Protein AF-A0A564Z0U2-F1 (afdb_monomer_lite)

Secondary structure (DSSP, 8-state):
--SSSTT--HHHHHHHHHHHHHTT-S-EEEESS-TT--TTSPP-HHHHHHHHHH-SSPEEEE--BTTTBSSSHHHHHHHHHTT-SEEE-SHHHHH-GGGGSPPPTTSPPPPHHHHHHHHHHHHHHTT--HHHHHHHHHHHTTT----HHHHHHHH--SHHHHHHHTT--HHHHHHHHHHHHHHHHHH-GGGSS--------------------------TT-EEEES----GGGS-SSS--HHHHHHHHHHHTTPPPPEEEEEEETTTTEEEEEEEETTEEEEESS-BSSHHHHHHHHHHHHHHHTT-SSPPTTSTT-

pLDDT: mean 82.16, std 21.64, range [22.03, 98.75]

InterPro domains:
  IPR013785 Aldolase-type TIM barrel [G3DSA:3.20.20.70] (3-103)
  IPR014720 Double-stranded RNA-binding domain [PF00035] (242-306)
  IPR014720 Double-stranded RNA-binding domain [SM00358] (242-307)
  IPR035587 DUS-like, FMN-binding domain [PF01207] (10-131)
  IPR035587 DUS-like, FMN-binding domain [cd02801] (11-101)
  IPR044463 DUS2, double-stranded RNA binding domain [cd19871] (241-308)
  IPR052582 tRNA-dihydrouridine synthase-like [PTHR45936] (9-307)

Organism: Hymenolepis diminuta (NCBI:txid6216)

Sequence (318 aa):
MRHIFANLTVEETIDLVRLIESTGVAAIAVHGRKREERPQHPNHEDFIRAAAEAVKVPILANGGSKDTIRQHEDIEFFRQSTGAAGVMIGRAAMWNPAIFAPPPPNGPPPSKMTLVHEYLHLAVKYNHHISGVKYCIQRMFVDDTCSNEYVKTLSAESMAEICDIWGLSEETIEKAKLCSSERTDSLNPNKADDDSTSGTKKSHLDGDASTTEENGDADKDSLIILPVAFIRSEWPAVGDTPKQLLFEHCKRKHLPLATFSTTTDKDSRTFYSIVTFDGVRYSHKFPSKSKKFAEQAASLACLTHLKLWPFTETEKKS

Foldseek 3Di:
DPPPQPDDDLVNLLVVLVVVVVVVDQEEEDFQDGPPDDLPDDRNLVSLLSNCVNDDHFYAYESPPPPQQDAQVSQVVSCVSSVGPGYDYDLNCLQPVCRPPDADPPDGRDDLLNVLQVVLLVCLVVLNDLVVNLVSNCSNCVVPCPDPLNVQSVVDPFSLSNCVSSPHDPVSSVSRVVSVVVVVCVLPVPPPPDDDDDDDDDDDDDDDDDDDDDDDDDDLPDEAEDQFFQDPVVADPDDDQLQRLQQVVCVVVVHDRKDKDKDADPSNRWIKMWIAGPSYIYTYPDTHNDPVRNSSRRSVRVCVVVVVPPDDPVPPPD

Radius of gyration: 27.08 Å; chains: 1; bounding box: 73×75×55 Å

Structure (mmCIF, N/CA/C/O backbone):
data_AF-A0A564Z0U2-F1
#
_entry.id   AF-A0A564Z0U2-F1
#
loop_
_atom_site.group_PDB
_atom_site.id
_atom_site.type_symbol
_atom_site.label_atom_id
_atom_site.label_alt_id
_atom_site.label_comp_id
_atom_site.label_asym_id
_atom_site.label_entity_id
_atom_site.label_seq_id
_atom_site.pdbx_PDB_ins_code
_atom_site.Cartn_x
_atom_site.Cartn_y
_atom_site.Cartn_z
_atom_site.occupancy
_atom_site.B_iso_or_equiv
_atom_site.auth_seq_id
_atom_site.auth_comp_id
_atom_site.auth_asym_id
_atom_site.auth_atom_id
_atom_site.pdbx_PDB_model_num
ATOM 1 N N . MET A 1 1 ? -3.546 -20.774 19.678 1.00 42.72 1 MET A N 1
ATOM 2 C CA . MET A 1 1 ? -3.653 -19.339 19.314 1.00 42.72 1 MET A CA 1
ATOM 3 C C . MET A 1 1 ? -4.245 -19.059 17.912 1.00 42.72 1 MET A C 1
ATOM 5 O O . MET A 1 1 ? -4.376 -17.897 17.567 1.00 42.72 1 MET A O 1
ATOM 9 N N . ARG A 1 2 ? -4.623 -20.060 17.083 1.00 38.25 2 ARG A N 1
ATOM 10 C CA . ARG A 1 2 ? -5.198 -19.827 15.729 1.00 38.25 2 ARG A CA 1
ATOM 11 C C . ARG A 1 2 ? -6.735 -19.872 15.638 1.00 38.25 2 ARG A C 1
ATOM 13 O O . ARG A 1 2 ? -7.258 -19.463 14.614 1.00 38.25 2 ARG A O 1
ATOM 20 N N . HIS A 1 3 ? -7.437 -20.315 16.683 1.00 41.09 3 HIS A N 1
ATOM 21 C CA . HIS A 1 3 ? -8.896 -20.515 16.655 1.00 41.09 3 HIS A CA 1
ATOM 22 C C . HIS A 1 3 ? -9.726 -19.388 17.292 1.00 41.09 3 HIS A C 1
ATOM 24 O O . HIS A 1 3 ? -10.942 -19.438 17.204 1.00 41.09 3 HIS A O 1
ATOM 30 N N . ILE A 1 4 ? -9.100 -18.370 17.895 1.00 47.28 4 ILE A N 1
ATOM 31 C CA . ILE A 1 4 ? -9.829 -17.331 18.651 1.00 47.28 4 ILE A CA 1
ATOM 32 C C . ILE A 1 4 ? -10.457 -16.263 17.730 1.00 47.28 4 ILE A C 1
ATOM 34 O O . ILE A 1 4 ? -11.376 -15.576 18.136 1.00 47.28 4 ILE A O 1
ATOM 38 N N . PHE A 1 5 ? -10.027 -16.143 16.469 1.00 49.94 5 PHE A N 1
ATOM 39 C CA . PHE A 1 5 ? -10.414 -15.007 15.612 1.00 49.94 5 PHE A CA 1
ATOM 40 C C . PHE A 1 5 ? -11.319 -15.358 14.426 1.00 49.94 5 PHE A C 1
ATOM 42 O O . PHE A 1 5 ? -11.617 -14.482 13.623 1.00 49.94 5 PHE A O 1
ATOM 49 N N . ALA A 1 6 ? -11.750 -16.617 14.292 1.00 51.81 6 ALA A N 1
ATOM 50 C CA . ALA A 1 6 ? -12.439 -17.080 13.084 1.00 51.81 6 ALA A CA 1
ATOM 51 C C . ALA A 1 6 ? -13.878 -16.547 12.935 1.00 51.81 6 ALA A C 1
ATOM 53 O O . ALA A 1 6 ? -14.447 -16.685 11.861 1.00 51.81 6 ALA A O 1
ATOM 54 N N . ASN A 1 7 ? -14.459 -15.945 13.981 1.00 61.81 7 ASN A N 1
ATOM 55 C CA . ASN A 1 7 ? -15.797 -15.346 13.968 1.00 61.81 7 ASN A CA 1
ATOM 56 C C . ASN A 1 7 ? -15.889 -14.180 14.964 1.00 61.81 7 ASN A C 1
ATOM 58 O O . ASN A 1 7 ? -16.725 -14.202 15.857 1.00 61.81 7 ASN A O 1
ATOM 62 N N . LEU A 1 8 ? -15.030 -13.166 14.815 1.00 71.25 8 LEU A N 1
ATOM 63 C CA . LEU A 1 8 ? -15.047 -12.019 15.725 1.00 71.25 8 LEU A CA 1
ATOM 64 C C . LEU A 1 8 ? -16.398 -11.278 15.656 1.00 71.25 8 LEU A C 1
ATOM 66 O O . LEU A 1 8 ? -16.839 -10.871 14.571 1.00 71.25 8 LEU A O 1
ATOM 70 N N . THR A 1 9 ? -17.044 -11.142 16.808 1.00 91.00 9 THR A N 1
ATOM 71 C CA . THR A 1 9 ? -18.248 -10.336 17.059 1.00 91.00 9 THR A CA 1
ATOM 72 C C . THR A 1 9 ? -17.882 -8.879 17.356 1.00 91.00 9 THR A C 1
ATOM 74 O O . THR A 1 9 ? -16.703 -8.530 17.506 1.00 91.00 9 THR A O 1
ATOM 77 N N . VAL A 1 10 ? -18.887 -8.003 17.420 1.00 93.62 10 VAL A N 1
ATOM 78 C CA . VAL A 1 10 ? -18.677 -6.602 17.808 1.00 93.62 10 VAL A CA 1
ATOM 79 C C . VAL A 1 10 ? -18.181 -6.535 19.255 1.00 93.62 10 VAL A C 1
ATOM 81 O O . VAL A 1 10 ? -17.234 -5.810 19.548 1.00 93.62 10 VAL A O 1
ATOM 84 N N . GLU A 1 11 ? -18.747 -7.354 20.138 1.00 94.88 11 GLU A N 1
ATOM 85 C CA . GLU A 1 11 ? -18.387 -7.438 21.553 1.00 94.88 11 GLU A CA 1
ATOM 86 C C . GLU A 1 11 ? -16.933 -7.885 21.740 1.00 94.88 11 GLU A C 1
ATOM 88 O O . GLU A 1 11 ? -16.168 -7.224 22.440 1.00 94.88 11 GLU A O 1
ATOM 93 N N . GLU A 1 12 ? -16.499 -8.938 21.042 1.00 93.88 12 GLU A N 1
ATOM 94 C CA . GLU A 1 12 ? -15.100 -9.385 21.102 1.00 93.88 12 GLU A CA 1
ATOM 95 C C . GLU A 1 12 ? -14.129 -8.340 20.530 1.00 93.88 12 GLU A C 1
ATOM 97 O O . GLU A 1 12 ? -12.986 -8.230 20.980 1.00 93.88 12 GLU A O 1
ATOM 102 N N . THR A 1 13 ? -14.574 -7.549 19.547 1.00 94.75 13 THR A N 1
ATOM 103 C CA . THR A 1 13 ? -13.790 -6.421 19.024 1.00 94.75 13 THR A CA 1
ATOM 104 C C . THR A 1 13 ? -13.627 -5.338 20.088 1.00 94.75 13 THR A C 1
ATOM 106 O O . THR A 1 13 ? -12.511 -4.856 20.290 1.00 94.75 13 THR A O 1
ATOM 109 N N . ILE A 1 14 ? -14.709 -4.992 20.794 1.00 97.31 14 ILE A N 1
ATOM 110 C CA . ILE A 1 14 ? -14.707 -4.034 21.908 1.00 97.31 14 ILE A CA 1
ATOM 111 C C . ILE A 1 14 ? -13.753 -4.489 23.018 1.00 97.31 14 ILE A C 1
ATOM 113 O O . ILE A 1 14 ? -12.914 -3.708 23.475 1.00 97.31 14 ILE A O 1
ATOM 117 N N . ASP A 1 15 ? -13.841 -5.752 23.430 1.00 97.38 15 ASP A N 1
ATOM 118 C CA . ASP A 1 15 ? -12.985 -6.302 24.483 1.00 97.38 15 ASP A CA 1
ATOM 119 C C . ASP A 1 15 ? -11.507 -6.263 24.082 1.00 97.38 15 ASP A C 1
ATOM 121 O O . ASP A 1 15 ? -10.644 -5.882 24.880 1.00 97.38 15 ASP A O 1
ATOM 125 N N . LEU A 1 16 ? -11.207 -6.576 22.817 1.00 96.56 16 LEU A N 1
ATOM 126 C CA . LEU A 1 16 ? -9.851 -6.504 22.289 1.00 96.56 16 LEU A CA 1
ATOM 127 C C . LEU A 1 16 ? -9.305 -5.070 22.282 1.00 96.56 16 LEU A C 1
ATOM 129 O O . LEU A 1 16 ? -8.167 -4.862 22.704 1.00 96.56 16 LEU A O 1
ATOM 133 N N . VAL A 1 17 ? -10.074 -4.075 21.825 1.00 97.81 17 VAL A N 1
ATOM 134 C CA . VAL A 1 17 ? -9.571 -2.690 21.785 1.00 97.81 17 VAL A CA 1
ATOM 135 C C . VAL A 1 17 ? -9.385 -2.101 23.180 1.00 97.81 17 VAL A C 1
ATOM 137 O O . VAL A 1 17 ? -8.415 -1.376 23.389 1.00 97.81 17 VAL A O 1
ATOM 140 N N . ARG A 1 18 ? -10.218 -2.475 24.160 1.00 98.50 18 ARG A N 1
ATOM 141 C CA . ARG A 1 18 ? -10.023 -2.105 25.575 1.00 98.50 18 ARG A CA 1
ATOM 142 C C . ARG A 1 18 ? -8.767 -2.734 26.163 1.00 98.50 18 ARG A C 1
ATOM 144 O O . ARG A 1 18 ? -8.017 -2.071 26.879 1.00 98.50 18 ARG A O 1
ATOM 151 N N . LEU A 1 19 ? -8.507 -4.001 25.838 1.00 98.38 19 LEU A N 1
ATOM 152 C CA . LEU A 1 19 ? -7.273 -4.664 26.246 1.00 98.38 19 LEU A CA 1
ATOM 153 C C . LEU A 1 19 ? -6.048 -3.961 25.647 1.00 98.38 19 LEU A C 1
ATOM 155 O O . LEU A 1 19 ? -5.090 -3.704 26.371 1.00 98.38 19 LEU A O 1
ATOM 159 N N . ILE A 1 20 ? -6.084 -3.609 24.359 1.00 98.25 20 ILE A N 1
ATOM 160 C CA . ILE A 1 20 ? -4.995 -2.872 23.700 1.00 98.25 20 ILE A CA 1
ATOM 161 C C . ILE A 1 20 ? -4.825 -1.479 24.327 1.00 98.25 20 ILE A C 1
ATOM 163 O O . ILE A 1 20 ? -3.704 -1.079 24.624 1.00 98.25 20 ILE A O 1
ATOM 167 N N . GLU A 1 21 ? -5.915 -0.752 24.585 1.00 98.56 21 GLU A N 1
ATOM 168 C CA . GLU A 1 21 ? -5.871 0.545 25.271 1.00 98.56 21 GLU A CA 1
ATOM 169 C C . GLU A 1 21 ? -5.193 0.437 26.644 1.00 98.56 21 GLU A C 1
ATOM 171 O O . GLU A 1 21 ? -4.355 1.274 26.985 1.00 98.56 21 GLU A O 1
ATOM 176 N N . SER A 1 22 ? -5.489 -0.620 27.409 1.00 98.50 22 SER A N 1
ATOM 177 C CA . SER A 1 22 ? -4.925 -0.823 28.750 1.00 98.50 22 SER A CA 1
ATOM 178 C C . SER A 1 22 ? -3.395 -0.938 28.774 1.00 98.50 22 SER A C 1
ATOM 180 O O . SER A 1 22 ? -2.783 -0.736 29.822 1.00 98.50 22 SER A O 1
ATOM 182 N N . THR A 1 23 ? -2.756 -1.207 27.628 1.00 98.62 23 THR A N 1
ATOM 183 C CA . THR A 1 23 ? -1.291 -1.246 27.522 1.00 98.62 23 THR A CA 1
ATOM 184 C C . THR A 1 23 ? -0.660 0.142 27.361 1.00 98.62 23 THR A C 1
ATOM 186 O O . THR A 1 23 ? 0.563 0.233 27.265 1.00 98.62 23 THR A O 1
ATOM 189 N N . GLY A 1 24 ? -1.456 1.215 27.287 1.00 98.25 24 GLY A N 1
ATOM 190 C CA . GLY A 1 24 ? -0.970 2.594 27.173 1.00 98.25 24 GLY A CA 1
ATOM 191 C C . GLY A 1 24 ? -0.561 3.014 25.758 1.00 98.25 24 GLY A C 1
ATOM 192 O O . GLY A 1 24 ? 0.301 3.879 25.605 1.00 98.25 24 GLY A O 1
ATOM 193 N N . VAL A 1 25 ? -1.133 2.399 24.714 1.00 98.50 25 VAL A N 1
ATOM 194 C CA . VAL A 1 25 ? -0.886 2.831 23.326 1.00 98.50 25 VAL A CA 1
ATOM 195 C C . VAL A 1 25 ? -1.409 4.249 23.075 1.00 98.50 25 VAL A C 1
ATOM 197 O O . VAL A 1 25 ? -2.401 4.673 23.657 1.00 98.50 25 VAL A O 1
ATOM 200 N N . ALA A 1 26 ? -0.767 4.976 22.158 1.00 98.56 26 ALA A N 1
ATOM 201 C CA . ALA A 1 26 ? -1.173 6.342 21.821 1.00 98.56 26 ALA A CA 1
ATOM 202 C C . ALA A 1 26 ? -2.416 6.412 20.914 1.00 98.56 26 ALA A C 1
ATOM 204 O O . ALA A 1 26 ? -3.128 7.409 20.937 1.00 98.56 26 ALA A O 1
ATOM 205 N N . ALA A 1 27 ? -2.645 5.390 20.086 1.00 98.56 27 ALA A N 1
ATOM 206 C CA . ALA A 1 27 ? -3.770 5.283 19.158 1.00 98.56 27 ALA A CA 1
ATOM 207 C C . ALA A 1 27 ? -3.901 3.835 18.661 1.00 98.56 27 ALA A C 1
ATOM 209 O O . ALA A 1 27 ? -2.948 3.054 18.750 1.00 98.56 27 ALA A O 1
ATOM 210 N N . ILE A 1 28 ? -5.054 3.493 18.086 1.00 98.62 28 ILE A N 1
ATOM 211 C CA . ILE A 1 28 ? -5.316 2.175 17.495 1.00 98.62 28 ILE A CA 1
ATOM 212 C C . ILE A 1 28 ? -5.866 2.366 16.079 1.00 98.62 28 ILE A C 1
ATOM 214 O O . ILE A 1 28 ? -6.841 3.080 15.871 1.00 98.62 28 ILE A O 1
ATOM 218 N N . ALA A 1 29 ? -5.262 1.710 15.088 1.00 98.50 29 ALA A N 1
ATOM 219 C CA . ALA A 1 29 ? -5.822 1.646 13.741 1.00 98.50 29 ALA A CA 1
ATOM 220 C C . ALA A 1 29 ? -6.657 0.372 13.579 1.00 98.50 29 ALA A C 1
ATOM 222 O O . ALA A 1 29 ? -6.157 -0.728 13.818 1.00 98.50 29 ALA A O 1
ATOM 223 N N . VAL A 1 30 ? -7.909 0.517 13.143 1.00 98.06 30 VAL A N 1
ATOM 224 C CA . VAL A 1 30 ? -8.839 -0.603 12.955 1.00 98.06 30 VAL A CA 1
ATOM 225 C C . VAL A 1 30 ? -9.145 -0.751 11.471 1.00 98.06 30 VAL A C 1
ATOM 227 O O . VAL A 1 30 ? -9.755 0.123 10.856 1.00 98.06 30 VAL A O 1
ATOM 230 N N . HIS A 1 31 ? -8.714 -1.867 10.885 1.00 97.75 31 HIS A N 1
ATOM 231 C CA . HIS A 1 31 ? -9.141 -2.264 9.546 1.00 97.75 31 HIS A CA 1
ATOM 232 C C . HIS A 1 31 ? -10.497 -2.962 9.656 1.00 97.75 31 HIS A C 1
ATOM 234 O O . HIS A 1 31 ? -10.587 -3.998 10.310 1.00 97.75 31 HIS A O 1
ATOM 240 N N . GLY A 1 32 ? -11.534 -2.431 9.005 1.00 95.62 32 GLY A N 1
ATOM 241 C CA . GLY A 1 32 ? -12.908 -2.946 9.093 1.00 95.62 32 GLY A CA 1
ATOM 242 C C . GLY A 1 32 ? -13.146 -4.249 8.328 1.00 95.62 32 GLY A C 1
ATOM 243 O O . GLY A 1 32 ? -14.188 -4.423 7.716 1.00 95.62 32 GLY A O 1
ATOM 244 N N . ARG A 1 33 ? -12.180 -5.166 8.296 1.00 94.88 33 ARG A N 1
ATOM 245 C CA . ARG A 1 33 ? -12.344 -6.504 7.720 1.00 94.88 33 ARG A CA 1
ATOM 246 C C . ARG A 1 33 ? -11.740 -7.536 8.644 1.00 94.88 33 ARG A C 1
ATOM 248 O O . ARG A 1 33 ? -10.660 -7.335 9.203 1.00 94.88 33 ARG A O 1
ATOM 255 N N . LYS A 1 34 ? -12.414 -8.672 8.736 1.00 91.88 34 LYS A N 1
ATOM 256 C CA . LYS A 1 34 ? -11.926 -9.872 9.401 1.00 91.88 34 LYS A CA 1
ATOM 257 C C . LYS A 1 34 ? -10.741 -10.441 8.630 1.00 91.88 34 LYS A C 1
ATOM 259 O O . LYS A 1 34 ? -10.515 -10.160 7.453 1.00 91.88 34 LYS A O 1
ATOM 264 N N . ARG A 1 35 ? -9.957 -11.275 9.301 1.00 89.50 35 ARG A N 1
ATOM 265 C CA . ARG A 1 35 ? -8.715 -11.830 8.751 1.00 89.50 35 ARG A CA 1
ATOM 266 C C . ARG A 1 35 ? -8.950 -12.693 7.503 1.00 89.50 35 ARG A C 1
ATOM 268 O O . ARG A 1 35 ? -8.092 -12.766 6.618 1.00 89.50 35 ARG A O 1
ATOM 275 N N . GLU A 1 36 ? -10.075 -13.393 7.465 1.00 91.50 36 GLU A N 1
ATOM 276 C CA . GLU A 1 36 ? -10.481 -14.297 6.390 1.00 91.50 36 GLU A CA 1
ATOM 277 C C . GLU A 1 36 ? -11.016 -13.522 5.181 1.00 91.50 36 GLU A C 1
ATOM 279 O O . GLU A 1 36 ? -10.935 -13.998 4.045 1.00 91.50 36 GLU A O 1
ATOM 284 N N . GLU A 1 37 ? -11.507 -12.307 5.419 1.00 90.56 37 GLU A N 1
ATOM 285 C CA . GLU A 1 37 ? -12.046 -11.438 4.392 1.00 90.56 37 GLU A CA 1
ATOM 286 C C . GLU A 1 37 ? -10.934 -10.885 3.492 1.00 90.56 37 GLU A C 1
ATOM 288 O O . GLU A 1 37 ? -9.733 -10.852 3.785 1.00 90.56 37 GLU A O 1
ATOM 293 N N . ARG A 1 38 ? -11.355 -10.505 2.294 1.00 91.94 38 ARG A N 1
ATOM 294 C CA . ARG A 1 38 ? -10.491 -10.049 1.202 1.00 91.94 38 ARG A CA 1
ATOM 295 C C . ARG A 1 38 ? -10.914 -8.658 0.750 1.00 91.94 38 ARG A C 1
ATOM 297 O O . ARG A 1 38 ? -12.036 -8.265 1.050 1.00 91.94 38 ARG A O 1
ATOM 304 N N . PRO A 1 39 ? -10.081 -7.934 -0.017 1.00 88.75 39 PRO A N 1
ATOM 305 C CA . PRO A 1 39 ? -10.372 -6.549 -0.380 1.00 88.75 39 PRO A CA 1
ATOM 306 C C . PRO A 1 39 ? -11.661 -6.318 -1.186 1.00 88.75 39 PRO A C 1
ATOM 308 O O . PRO A 1 39 ? -12.046 -5.164 -1.326 1.00 88.75 39 PRO A O 1
ATOM 311 N N . GLN A 1 40 ? -12.283 -7.366 -1.742 1.00 90.06 40 GLN A N 1
ATOM 312 C CA . GLN A 1 40 ? -13.604 -7.310 -2.385 1.00 90.06 40 GLN A CA 1
ATOM 313 C C . GLN A 1 40 ? -14.791 -7.435 -1.418 1.00 90.06 40 GLN A C 1
ATOM 315 O O . GLN A 1 40 ? -15.916 -7.151 -1.809 1.00 90.06 40 GLN A O 1
ATOM 320 N N . HIS A 1 41 ? -14.560 -7.896 -0.186 1.00 93.62 41 HIS A N 1
ATOM 321 C CA . HIS A 1 41 ? -15.592 -7.918 0.846 1.00 93.62 41 HIS A CA 1
ATOM 322 C C . HIS A 1 41 ? -15.790 -6.494 1.378 1.00 93.62 41 HIS A C 1
ATOM 324 O O . HIS A 1 41 ? -14.804 -5.738 1.440 1.00 93.62 41 HIS A O 1
ATOM 330 N N . PRO A 1 42 ? -17.027 -6.122 1.747 1.00 91.81 42 PRO A N 1
ATOM 331 C CA . PRO A 1 42 ? -17.322 -4.799 2.279 1.00 91.81 42 PRO A CA 1
ATOM 332 C C . PRO A 1 42 ? -16.550 -4.538 3.575 1.00 91.81 42 PRO A C 1
ATOM 334 O O . PRO A 1 42 ? -16.123 -5.463 4.264 1.00 91.81 42 PRO A O 1
ATOM 337 N N . ASN A 1 43 ? -16.342 -3.261 3.875 1.00 94.44 43 ASN A N 1
ATOM 338 C CA . ASN A 1 43 ? -15.748 -2.831 5.130 1.00 94.44 43 ASN A CA 1
ATOM 339 C C . ASN A 1 43 ? -16.850 -2.714 6.200 1.00 94.44 43 ASN A C 1
ATOM 341 O O . ASN A 1 43 ? -17.836 -2.016 5.986 1.00 94.44 43 ASN A O 1
ATOM 345 N N . HIS A 1 44 ? -16.669 -3.373 7.340 1.00 95.38 44 HIS A N 1
ATOM 346 C CA . HIS A 1 44 ? -17.535 -3.318 8.519 1.00 95.38 44 HIS A CA 1
ATOM 347 C C . HIS A 1 44 ? -17.300 -2.014 9.291 1.00 95.38 44 HIS A C 1
ATOM 349 O O . HIS A 1 44 ? -16.520 -1.947 10.243 1.00 95.38 44 HIS A O 1
ATOM 355 N N . GLU A 1 45 ? -17.919 -0.934 8.819 1.00 96.00 45 GLU A N 1
ATOM 356 C CA . GLU A 1 45 ? -17.841 0.399 9.435 1.00 96.00 45 GLU A CA 1
ATOM 357 C C . GLU A 1 45 ? -18.481 0.452 10.831 1.00 96.00 45 GLU A C 1
ATOM 359 O O . GLU A 1 45 ? -18.035 1.213 11.689 1.00 96.00 45 GLU A O 1
ATOM 364 N N . ASP A 1 46 ? -19.478 -0.393 11.082 1.00 95.88 46 ASP A N 1
ATOM 365 C CA . ASP A 1 46 ? -20.137 -0.593 12.372 1.00 95.88 46 ASP A CA 1
ATOM 366 C C . ASP A 1 46 ? -19.176 -1.130 13.444 1.00 95.88 46 ASP A C 1
ATOM 368 O O . ASP A 1 46 ? -19.189 -0.638 14.571 1.00 95.88 46 ASP A O 1
ATOM 372 N N . PHE A 1 47 ? -18.271 -2.046 13.088 1.00 97.38 47 PHE A N 1
ATOM 373 C CA . PHE A 1 47 ? -17.237 -2.545 14.004 1.00 97.38 47 PHE A CA 1
ATOM 374 C C . PHE A 1 47 ? -16.236 -1.445 14.372 1.00 97.38 47 PHE A C 1
ATOM 376 O O . PHE A 1 47 ? -15.826 -1.332 15.528 1.00 97.38 47 PHE A O 1
ATOM 383 N N . ILE A 1 48 ? -15.848 -0.613 13.398 1.00 98.19 48 ILE A N 1
ATOM 384 C CA . ILE A 1 48 ? -14.949 0.523 13.643 1.00 98.19 48 ILE A CA 1
ATOM 385 C C . ILE A 1 48 ? -15.635 1.540 14.562 1.00 98.19 48 ILE A C 1
ATOM 387 O O . ILE A 1 48 ? -15.002 2.029 15.496 1.00 98.19 48 ILE A O 1
ATOM 391 N N . ARG A 1 49 ? -16.926 1.816 14.334 1.00 98.44 49 ARG A N 1
ATOM 392 C CA . ARG A 1 49 ? -17.721 2.720 15.173 1.00 98.44 49 ARG A CA 1
ATOM 393 C C . ARG A 1 49 ? -17.836 2.219 16.605 1.00 98.44 49 ARG A C 1
ATOM 395 O O . ARG A 1 49 ? -17.512 2.958 17.529 1.00 98.44 49 ARG A O 1
ATOM 402 N N . ALA A 1 50 ? -18.193 0.951 16.784 1.00 98.12 50 ALA A N 1
ATOM 403 C CA . ALA A 1 50 ? -18.269 0.331 18.101 1.00 98.12 50 ALA A CA 1
ATOM 404 C C . ALA A 1 50 ? -16.923 0.381 18.846 1.00 98.12 50 ALA A C 1
ATOM 406 O O . ALA A 1 50 ? -16.882 0.657 20.043 1.00 98.12 50 ALA A O 1
ATOM 407 N N . ALA A 1 51 ? -15.807 0.176 18.138 1.00 98.12 51 ALA A N 1
ATOM 408 C CA . ALA A 1 51 ? -14.477 0.330 18.716 1.00 98.12 51 ALA A CA 1
ATOM 409 C C . ALA A 1 51 ? -14.177 1.786 19.118 1.00 98.12 51 ALA A C 1
ATOM 411 O O . ALA A 1 51 ? -13.673 2.010 20.214 1.00 98.12 51 ALA A O 1
ATOM 412 N N . ALA A 1 52 ? -14.501 2.766 18.265 1.00 98.44 52 ALA A N 1
ATOM 413 C CA . ALA A 1 52 ? -14.307 4.195 18.536 1.00 98.44 52 ALA A CA 1
ATOM 414 C C . ALA A 1 52 ? -15.104 4.694 19.747 1.00 98.44 52 ALA A C 1
ATOM 416 O O . ALA A 1 52 ? -14.597 5.507 20.512 1.00 98.44 52 ALA A O 1
ATOM 417 N N . GLU A 1 53 ? -16.314 4.180 19.953 1.00 98.38 53 GLU A N 1
ATOM 418 C CA . GLU A 1 53 ? -17.156 4.520 21.106 1.00 98.38 53 GLU A CA 1
ATOM 419 C C . GLU A 1 53 ? -16.691 3.848 22.411 1.00 98.38 53 GLU A C 1
ATOM 421 O O . GLU A 1 53 ? -16.990 4.330 23.505 1.00 98.38 53 GLU A O 1
ATOM 426 N N . ALA A 1 54 ? -15.966 2.729 22.319 1.00 98.25 54 ALA A N 1
ATOM 427 C CA . ALA A 1 54 ? -15.633 1.897 23.472 1.00 98.25 54 ALA A CA 1
ATOM 428 C C . ALA A 1 54 ? -14.369 2.309 24.243 1.00 98.25 54 ALA A C 1
ATOM 430 O O . ALA A 1 54 ? -14.214 1.868 25.389 1.00 98.25 54 ALA A O 1
ATOM 431 N N . VAL A 1 55 ? -13.476 3.092 23.629 1.00 98.31 55 VAL A N 1
ATOM 432 C CA . VAL A 1 55 ? -12.161 3.472 24.179 1.00 98.31 55 VAL A CA 1
ATOM 433 C C . VAL A 1 55 ? -11.940 4.984 24.117 1.00 98.31 55 VAL A C 1
ATOM 435 O O . VAL A 1 55 ? -12.607 5.699 23.376 1.00 98.31 55 VAL A O 1
ATOM 438 N N . LYS A 1 56 ? -11.000 5.490 24.918 1.00 98.31 56 LYS A N 1
ATOM 439 C CA . LYS A 1 56 ? -10.629 6.914 24.967 1.00 98.31 56 LYS A CA 1
ATOM 440 C C . LYS A 1 56 ? -9.470 7.246 24.033 1.00 98.31 56 LYS A C 1
ATOM 442 O O . LYS A 1 56 ? -9.359 8.389 23.591 1.00 98.31 56 LYS A O 1
ATOM 447 N N . VAL A 1 57 ? -8.585 6.285 23.763 1.00 98.50 57 VAL A N 1
ATOM 448 C CA . VAL A 1 57 ? -7.497 6.473 22.796 1.00 98.50 57 VAL A CA 1
ATOM 449 C C . VAL A 1 57 ? -8.053 6.674 21.377 1.00 98.50 57 VAL A C 1
ATOM 451 O O . VAL A 1 57 ? -9.030 6.026 21.004 1.00 98.50 57 VAL A O 1
ATOM 454 N N . PRO A 1 58 ? -7.441 7.539 20.546 1.00 98.69 58 PRO A N 1
ATOM 455 C CA . PRO A 1 58 ? -7.891 7.765 19.176 1.00 98.69 58 PRO A CA 1
ATOM 456 C C . PRO A 1 58 ? -7.949 6.478 18.342 1.00 98.69 58 PRO A C 1
ATOM 458 O O . PRO A 1 58 ? -6.940 5.784 18.177 1.00 98.69 58 PRO A O 1
ATOM 461 N N . ILE A 1 59 ? -9.116 6.207 17.752 1.00 98.75 59 ILE A N 1
ATOM 462 C CA . ILE A 1 59 ? -9.290 5.167 16.732 1.00 98.75 59 ILE A CA 1
ATOM 463 C C . ILE A 1 59 ? -9.084 5.769 15.339 1.00 98.75 59 ILE A C 1
ATOM 465 O O . ILE A 1 59 ? -9.673 6.798 15.001 1.00 98.75 59 ILE A O 1
ATOM 469 N N . LEU A 1 60 ? -8.253 5.115 14.522 1.00 98.75 60 LEU A N 1
ATOM 470 C CA . LEU A 1 60 ? -8.029 5.442 13.114 1.00 98.75 60 LEU A CA 1
ATOM 471 C C . LEU A 1 60 ? -8.729 4.408 12.225 1.00 98.75 60 LEU A C 1
ATOM 473 O O . LEU A 1 60 ? -8.337 3.238 12.197 1.00 98.75 60 LEU A O 1
ATOM 477 N N . ALA A 1 61 ? -9.741 4.833 11.473 1.00 98.56 61 ALA A N 1
ATOM 478 C CA . ALA A 1 61 ? -10.474 3.960 10.564 1.00 98.56 61 ALA A CA 1
ATOM 479 C C . ALA A 1 61 ? -9.610 3.573 9.354 1.00 98.56 61 ALA A C 1
ATOM 481 O O . ALA A 1 61 ? -8.976 4.422 8.725 1.00 98.56 61 ALA A O 1
ATOM 482 N N . ASN A 1 62 ? -9.596 2.292 8.988 1.00 98.56 62 ASN A N 1
ATOM 483 C CA . ASN A 1 62 ? -8.864 1.779 7.833 1.00 98.56 62 ASN A CA 1
ATOM 484 C C . ASN A 1 62 ? -9.714 0.786 7.030 1.00 98.56 62 ASN A C 1
ATOM 486 O O . ASN A 1 62 ? -10.633 0.160 7.548 1.00 98.56 62 ASN A O 1
ATOM 490 N N . GLY A 1 6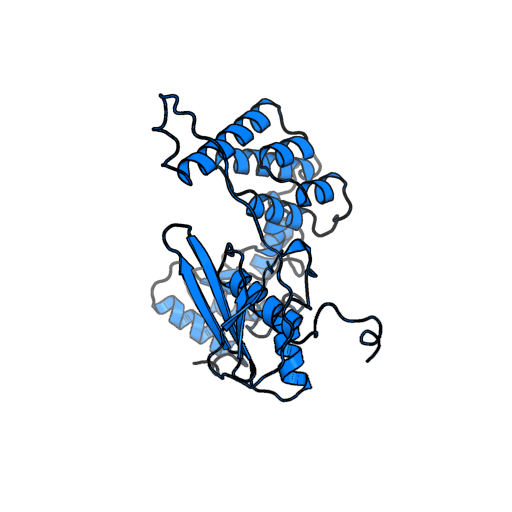3 ? -9.372 0.624 5.750 1.00 96.38 63 GLY A N 1
ATOM 491 C CA . GLY A 1 63 ? -10.007 -0.350 4.857 1.00 96.38 63 GLY A CA 1
ATOM 492 C C . GLY A 1 63 ? -10.937 0.245 3.799 1.00 96.38 63 GLY A C 1
ATOM 493 O O . GLY A 1 63 ? -11.242 -0.460 2.838 1.00 96.38 63 GLY A O 1
ATOM 494 N N . GLY A 1 64 ? -11.275 1.536 3.891 1.00 95.56 64 GLY A N 1
ATOM 495 C CA . GLY A 1 64 ? -12.257 2.198 3.021 1.00 95.56 64 GLY A CA 1
ATOM 496 C C . GLY A 1 64 ? -11.839 2.470 1.568 1.00 95.56 64 GLY A C 1
ATOM 497 O O . GLY A 1 64 ? -12.681 2.857 0.770 1.00 95.56 64 GLY A O 1
ATOM 498 N N . SER A 1 65 ? -10.572 2.286 1.166 1.00 95.62 65 SER A N 1
ATOM 499 C CA . SER A 1 65 ? -10.150 2.565 -0.224 1.00 95.62 65 SER A CA 1
ATOM 500 C C . SER A 1 65 ? -10.952 1.763 -1.261 1.00 95.62 65 SER A C 1
ATOM 502 O O . SER A 1 65 ? -11.065 0.548 -1.105 1.00 95.62 65 SER A O 1
ATOM 504 N N . LYS A 1 66 ? -11.379 2.412 -2.358 1.00 88.31 66 LYS A N 1
ATOM 505 C CA . LYS A 1 66 ? -12.239 1.899 -3.454 1.00 88.31 66 LYS A CA 1
ATOM 506 C C . LYS A 1 66 ? -13.724 1.773 -3.099 1.00 88.31 66 LYS A C 1
ATOM 508 O O . LYS A 1 66 ? -14.566 2.081 -3.946 1.00 88.31 66 LYS A O 1
ATOM 513 N N . ASP A 1 67 ? -14.024 1.330 -1.885 1.00 88.25 67 ASP A N 1
ATOM 514 C CA . ASP A 1 67 ? -15.398 1.098 -1.439 1.00 88.25 67 ASP A CA 1
ATOM 515 C C . ASP A 1 67 ? -16.043 2.423 -1.037 1.00 88.25 67 ASP A C 1
ATOM 517 O O . ASP A 1 67 ? -16.954 2.886 -1.720 1.00 88.25 67 ASP A O 1
ATOM 521 N N . THR A 1 68 ? -15.476 3.067 -0.016 1.00 93.12 68 THR A N 1
ATOM 522 C CA . THR A 1 68 ? -15.948 4.344 0.532 1.00 93.12 68 THR A CA 1
ATOM 523 C C . THR A 1 68 ? -15.087 5.514 0.053 1.00 93.12 68 THR A C 1
ATOM 525 O O . THR A 1 68 ? -15.623 6.561 -0.268 1.00 93.12 68 THR A O 1
ATOM 528 N N . ILE A 1 69 ? -13.761 5.335 -0.054 1.00 96.12 69 ILE A N 1
ATOM 529 C CA . ILE A 1 69 ? -12.799 6.396 -0.399 1.00 96.12 69 ILE A CA 1
ATOM 530 C C . ILE A 1 69 ? -12.310 6.242 -1.840 1.00 96.12 69 ILE A C 1
ATOM 532 O O . ILE A 1 69 ? -11.552 5.309 -2.152 1.00 96.12 69 ILE A O 1
ATOM 536 N N . ARG A 1 70 ? -12.700 7.188 -2.696 1.00 91.62 70 ARG A N 1
ATOM 537 C CA . ARG A 1 70 ? -12.283 7.324 -4.101 1.00 91.62 70 ARG A CA 1
ATOM 538 C C . ARG A 1 70 ? -11.663 8.691 -4.398 1.00 91.62 70 ARG A C 1
ATOM 540 O O . ARG A 1 70 ? -10.783 8.762 -5.251 1.00 91.62 70 ARG A O 1
ATOM 547 N N . GLN A 1 71 ? -12.073 9.728 -3.677 1.00 92.19 71 GLN A N 1
ATOM 548 C CA . GLN A 1 71 ? -11.560 11.099 -3.767 1.00 92.19 71 GLN A CA 1
ATOM 549 C C . GLN A 1 71 ? -11.324 11.699 -2.370 1.00 92.19 71 GLN A C 1
ATOM 551 O O . GLN A 1 71 ? -11.568 11.041 -1.358 1.00 92.19 71 GLN A O 1
ATOM 556 N N . HIS A 1 72 ? -10.783 12.917 -2.313 1.00 94.12 72 HIS A N 1
ATOM 557 C CA . HIS A 1 72 ? -10.342 13.549 -1.067 1.00 94.12 72 HIS A CA 1
ATOM 558 C C . HIS A 1 72 ? -11.489 13.743 -0.065 1.00 94.12 72 HIS A C 1
ATOM 560 O O . HIS A 1 72 ? -11.355 13.439 1.119 1.00 94.12 72 HIS A O 1
ATOM 566 N N . GLU A 1 73 ? -12.640 14.197 -0.551 1.00 93.62 73 GLU A N 1
ATOM 567 C CA . GLU A 1 73 ? -13.822 14.512 0.254 1.00 93.62 73 GLU A CA 1
ATOM 568 C C . GLU A 1 73 ? -14.380 13.268 0.963 1.00 93.62 73 GLU A C 1
ATOM 570 O O . GLU A 1 73 ? -14.899 13.352 2.078 1.00 93.62 73 GLU A O 1
ATOM 575 N N . ASP A 1 74 ? -14.200 12.091 0.359 1.00 96.19 74 ASP A N 1
ATOM 576 C CA . ASP A 1 74 ? -14.664 10.822 0.916 1.00 96.19 74 ASP A CA 1
ATOM 577 C C . ASP A 1 74 ? -13.913 10.431 2.200 1.00 96.19 74 ASP A C 1
ATOM 579 O O . ASP A 1 74 ? -14.392 9.600 2.974 1.00 96.19 74 ASP A O 1
ATOM 583 N N . ILE A 1 75 ? -12.727 11.003 2.442 1.00 97.69 75 ILE A N 1
ATOM 584 C CA . ILE A 1 75 ? -11.944 10.739 3.655 1.00 97.69 75 ILE A CA 1
ATOM 585 C C . ILE A 1 75 ? -12.719 11.222 4.881 1.00 97.69 75 ILE A C 1
ATOM 587 O O . ILE A 1 75 ? -12.848 10.484 5.859 1.00 97.69 75 ILE A O 1
ATOM 591 N N . GLU A 1 76 ? -13.262 12.438 4.820 1.00 97.44 76 GLU A N 1
ATOM 592 C CA . GLU A 1 76 ? -14.044 13.001 5.920 1.00 97.44 76 GLU A CA 1
ATOM 593 C C . GLU A 1 76 ? -15.386 12.280 6.064 1.00 97.44 76 GLU A C 1
ATOM 595 O O . GLU A 1 76 ? -15.795 11.976 7.184 1.00 97.44 76 GLU A O 1
ATOM 600 N N . PHE A 1 77 ? -16.025 11.909 4.949 1.00 97.06 77 PHE A N 1
ATOM 601 C CA . PHE A 1 77 ? -17.229 11.079 4.984 1.00 97.06 77 PHE A CA 1
ATOM 602 C C . PHE A 1 77 ? -16.979 9.745 5.706 1.00 97.06 77 PHE A C 1
ATOM 604 O O . PHE A 1 77 ? -17.716 9.390 6.627 1.00 97.06 77 PHE A O 1
ATOM 611 N N . PHE A 1 78 ? -15.903 9.031 5.357 1.00 97.81 78 PHE A N 1
ATOM 612 C CA . PHE A 1 78 ? -15.544 7.772 6.011 1.00 97.81 78 PHE A CA 1
ATOM 613 C C . PHE A 1 78 ? -15.256 7.983 7.502 1.00 97.81 78 PHE A C 1
ATOM 615 O O . PHE A 1 78 ? -15.786 7.250 8.335 1.00 97.81 78 PHE A O 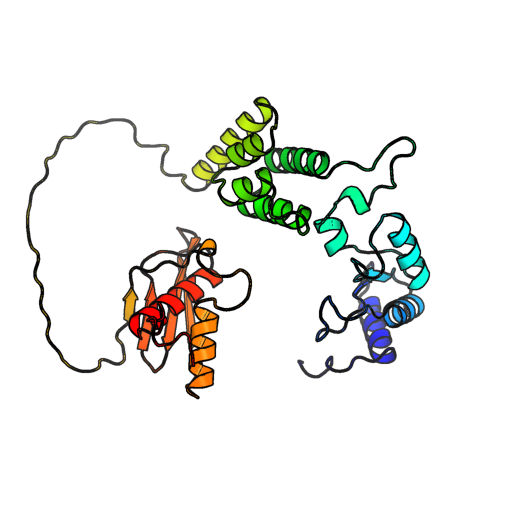1
ATOM 622 N N . ARG A 1 79 ? -14.509 9.036 7.860 1.00 98.44 79 ARG A N 1
ATOM 623 C CA . ARG A 1 79 ? -14.229 9.389 9.260 1.00 98.44 79 ARG A CA 1
ATOM 624 C C . ARG A 1 79 ? -15.512 9.603 10.071 1.00 98.44 79 ARG A C 1
ATOM 626 O O . ARG A 1 79 ? -15.636 9.062 11.171 1.00 98.44 79 ARG A O 1
ATOM 633 N N . GLN A 1 80 ? -16.451 10.386 9.532 1.00 98.00 80 GLN A N 1
ATOM 634 C CA . GLN A 1 80 ? -17.735 10.689 10.171 1.00 98.00 80 GLN A CA 1
ATOM 635 C C . GLN A 1 80 ? -18.601 9.440 10.297 1.00 98.00 80 GLN A C 1
ATOM 637 O O . GLN A 1 80 ? -19.136 9.174 11.372 1.00 98.00 80 GLN A O 1
ATOM 642 N N . SER A 1 81 ? -18.692 8.643 9.229 1.00 96.12 81 SER A N 1
ATOM 643 C CA . SER A 1 81 ? -19.478 7.410 9.223 1.00 96.12 81 SER A CA 1
ATOM 644 C C . SER A 1 81 ? -19.014 6.438 10.310 1.00 96.12 81 SER A C 1
ATOM 646 O O . SER A 1 81 ? -19.844 5.863 11.006 1.00 96.12 81 SER A O 1
ATOM 648 N N . THR A 1 82 ? -17.710 6.303 10.551 1.00 97.69 82 THR A N 1
ATOM 649 C CA . THR A 1 82 ? -17.182 5.391 11.573 1.00 97.69 82 THR A CA 1
ATOM 650 C C . THR A 1 82 ? -17.038 6.036 12.951 1.00 97.69 82 THR A C 1
ATOM 652 O O . THR A 1 82 ? -16.562 5.373 13.861 1.00 97.69 82 THR A O 1
ATOM 655 N N . GLY A 1 83 ? -17.351 7.326 13.122 1.00 97.88 83 GLY A N 1
ATOM 656 C CA . GLY A 1 83 ? -17.104 8.050 14.379 1.00 97.88 83 GLY A CA 1
ATOM 657 C C . GLY A 1 83 ? -15.627 8.092 14.803 1.00 97.88 83 GLY A C 1
ATOM 658 O O . GLY A 1 83 ? -15.319 8.338 15.965 1.00 97.88 83 GLY A O 1
ATOM 659 N N . ALA A 1 84 ? -14.700 7.829 13.877 1.00 98.44 84 ALA A N 1
ATOM 660 C CA . ALA A 1 84 ? -13.284 7.686 14.192 1.00 98.44 84 ALA A CA 1
ATOM 661 C C . ALA A 1 84 ? -12.607 9.055 14.368 1.00 98.44 84 ALA A C 1
ATOM 663 O O . ALA A 1 84 ? -13.031 10.073 13.810 1.00 98.44 84 ALA A O 1
ATOM 664 N N . ALA A 1 85 ? -11.498 9.077 15.108 1.00 98.56 85 ALA A N 1
ATOM 665 C CA . ALA A 1 85 ? -10.697 10.286 15.294 1.00 98.56 85 ALA A CA 1
ATOM 666 C C . ALA A 1 85 ? -9.920 10.665 14.021 1.00 98.56 85 ALA A C 1
ATOM 668 O O . ALA A 1 85 ? -9.622 11.834 13.793 1.00 98.56 85 ALA A O 1
ATOM 669 N N . GLY A 1 86 ? -9.615 9.684 13.170 1.00 98.31 86 GLY A N 1
ATOM 670 C CA . GLY A 1 86 ? -8.939 9.897 11.896 1.00 98.31 86 GLY A CA 1
ATOM 671 C C . GLY A 1 86 ? -9.068 8.701 10.961 1.00 98.31 86 GLY A C 1
ATOM 672 O O . GLY A 1 86 ? -9.708 7.700 11.287 1.00 98.31 86 GLY A O 1
ATOM 673 N N . VAL A 1 87 ? -8.443 8.805 9.790 1.00 98.56 87 VAL A N 1
ATOM 674 C CA . VAL A 1 87 ? -8.475 7.774 8.746 1.00 98.56 87 VAL A CA 1
ATOM 675 C C . VAL A 1 87 ? -7.056 7.423 8.325 1.00 98.56 87 VAL A C 1
ATOM 677 O O . VAL A 1 87 ? -6.231 8.295 8.068 1.00 98.56 87 VAL A O 1
ATOM 680 N N . MET A 1 88 ? -6.782 6.128 8.207 1.00 98.44 88 MET A N 1
ATOM 681 C CA . MET A 1 88 ? -5.562 5.598 7.613 1.00 98.44 88 MET A CA 1
ATOM 682 C C . MET A 1 88 ? -5.881 5.053 6.220 1.00 98.44 88 MET A C 1
ATOM 684 O O . MET A 1 88 ? -6.787 4.234 6.058 1.00 98.44 88 MET A O 1
ATOM 688 N N . ILE A 1 89 ? -5.117 5.460 5.206 1.00 97.75 89 ILE A N 1
ATOM 689 C CA . ILE A 1 89 ? -5.374 5.111 3.802 1.00 97.75 89 ILE A CA 1
ATOM 690 C C . ILE A 1 89 ? -4.252 4.223 3.265 1.00 97.75 89 ILE A C 1
ATOM 692 O O . ILE A 1 89 ? -3.077 4.542 3.399 1.00 97.75 89 ILE A O 1
ATOM 696 N N . GLY A 1 90 ? -4.626 3.107 2.632 1.00 95.62 90 GLY A N 1
ATOM 697 C CA . GLY A 1 90 ? -3.692 2.195 1.965 1.00 95.62 90 GLY A CA 1
ATOM 698 C C . GLY A 1 90 ? -3.766 2.307 0.442 1.00 95.62 90 GLY A C 1
ATOM 699 O O . GLY A 1 90 ? -3.018 3.052 -0.183 1.00 95.62 90 GLY A O 1
ATOM 700 N N . ARG A 1 91 ? -4.686 1.550 -0.174 1.00 95.50 91 ARG A N 1
ATOM 701 C CA . ARG A 1 91 ? -4.752 1.387 -1.639 1.00 95.50 91 ARG A CA 1
ATOM 702 C C . ARG A 1 91 ? -4.923 2.708 -2.392 1.00 95.50 91 ARG A C 1
ATOM 704 O O . ARG A 1 91 ? -4.214 2.904 -3.369 1.00 95.50 91 ARG A O 1
ATOM 711 N N . ALA A 1 92 ? -5.805 3.599 -1.934 1.00 95.19 92 ALA A N 1
ATOM 712 C CA . ALA A 1 92 ? -6.055 4.863 -2.631 1.00 95.19 92 ALA A CA 1
ATOM 713 C C . ALA A 1 92 ? -4.791 5.742 -2.703 1.00 95.19 92 ALA A C 1
ATOM 715 O O . ALA A 1 92 ? -4.451 6.208 -3.782 1.00 95.19 92 ALA A O 1
ATOM 716 N N . ALA A 1 93 ? -4.031 5.850 -1.607 1.00 96.19 93 ALA A N 1
ATOM 717 C CA . ALA A 1 93 ? -2.759 6.578 -1.572 1.00 96.19 93 ALA A CA 1
ATOM 718 C C . ALA A 1 93 ? -1.673 5.935 -2.450 1.00 96.19 93 ALA A C 1
ATOM 720 O O . ALA A 1 93 ? -0.870 6.628 -3.064 1.00 96.19 93 ALA A O 1
ATOM 721 N N . MET A 1 94 ? -1.661 4.602 -2.538 1.00 95.38 94 MET A N 1
ATOM 722 C CA . MET A 1 94 ? -0.734 3.870 -3.404 1.00 95.38 94 MET A CA 1
ATOM 723 C C . MET A 1 94 ? -1.045 4.064 -4.900 1.00 95.38 94 MET A C 1
ATOM 725 O O . MET A 1 94 ? -0.131 4.036 -5.718 1.00 95.38 94 MET A O 1
ATOM 729 N N . TRP A 1 95 ? -2.320 4.217 -5.268 1.00 94.06 95 TRP A N 1
ATOM 730 C CA . TRP A 1 95 ? -2.735 4.483 -6.650 1.00 94.06 95 TRP A CA 1
ATOM 731 C C . TRP A 1 95 ? -2.575 5.953 -7.029 1.00 94.06 95 TRP A C 1
ATOM 733 O O . TRP A 1 95 ? -2.184 6.271 -8.147 1.00 94.06 95 TRP A O 1
ATOM 743 N N . ASN A 1 96 ? -2.886 6.848 -6.098 1.00 93.69 96 ASN A N 1
ATOM 744 C CA . ASN A 1 96 ? -2.761 8.276 -6.287 1.00 93.69 96 ASN A CA 1
ATOM 745 C C . ASN A 1 96 ? -2.416 8.942 -4.942 1.00 93.69 96 ASN A C 1
ATOM 747 O O . ASN A 1 96 ? -3.308 9.133 -4.111 1.00 93.69 96 ASN A O 1
ATOM 751 N N . PRO A 1 97 ? -1.149 9.328 -4.710 1.00 94.44 97 PRO A N 1
ATOM 752 C CA . PRO A 1 97 ? -0.758 9.987 -3.466 1.00 94.44 97 PRO A CA 1
ATOM 753 C C . PRO A 1 97 ? -1.417 11.363 -3.279 1.00 94.44 97 PRO A C 1
ATOM 755 O O . PRO A 1 97 ? -1.525 11.823 -2.145 1.00 94.44 97 PRO A O 1
ATOM 758 N N . ALA A 1 98 ? -1.935 11.990 -4.343 1.00 94.12 98 ALA A N 1
ATOM 759 C CA . ALA A 1 98 ? -2.680 13.245 -4.243 1.00 94.12 98 ALA A CA 1
ATOM 760 C C . ALA A 1 98 ? -4.040 13.097 -3.542 1.00 94.12 98 ALA A C 1
ATOM 762 O O . ALA A 1 98 ? -4.681 14.106 -3.281 1.00 94.12 98 ALA A O 1
ATOM 763 N N . ILE A 1 99 ? -4.472 11.880 -3.177 1.00 94.69 99 ILE A N 1
ATOM 764 C CA . ILE A 1 99 ? -5.704 11.648 -2.401 1.00 94.69 99 ILE A CA 1
ATOM 765 C C . ILE A 1 99 ? -5.759 12.466 -1.097 1.00 94.69 99 ILE A C 1
ATOM 767 O O . ILE A 1 99 ? -6.835 12.803 -0.611 1.00 94.69 99 ILE A O 1
ATOM 771 N N . PHE A 1 100 ? -4.599 12.800 -0.522 1.00 95.75 100 PHE A N 1
ATOM 772 C CA . PHE A 1 100 ? -4.506 13.591 0.706 1.00 95.75 100 PHE A CA 1
ATOM 773 C C . PHE A 1 100 ? -4.649 15.099 0.485 1.00 95.75 100 PHE A C 1
ATOM 775 O O . PHE A 1 100 ? -4.860 15.823 1.454 1.00 95.75 100 PHE A O 1
ATOM 782 N N . ALA A 1 101 ? -4.525 15.577 -0.753 1.00 92.00 101 ALA A N 1
ATOM 783 C CA . ALA A 1 101 ? -4.678 16.985 -1.077 1.00 92.00 101 ALA A CA 1
ATOM 784 C C . ALA A 1 101 ? -6.118 17.261 -1.535 1.00 92.00 101 ALA A C 1
ATOM 786 O O . ALA A 1 101 ? -6.640 16.503 -2.359 1.00 92.00 101 ALA A O 1
ATOM 787 N N . PRO A 1 102 ? -6.757 18.342 -1.054 1.00 88.75 102 PRO A N 1
ATOM 788 C CA . PRO A 1 102 ? -8.005 18.792 -1.647 1.00 88.75 102 PRO A CA 1
ATOM 789 C C . PRO A 1 102 ? -7.770 19.174 -3.116 1.00 88.75 102 PRO A C 1
ATOM 791 O O . PRO A 1 102 ? -6.665 19.610 -3.471 1.00 88.75 102 PRO A O 1
ATOM 794 N N . PRO A 1 103 ? -8.785 19.032 -3.984 1.00 82.06 103 PRO A N 1
ATOM 795 C CA . PRO A 1 103 ? -8.674 19.477 -5.362 1.00 82.06 103 PRO A CA 1
ATOM 796 C C . PRO A 1 103 ? -8.322 20.975 -5.404 1.00 82.06 103 PRO A C 1
ATOM 798 O O . PRO A 1 103 ? -8.834 21.757 -4.594 1.00 82.06 103 PRO A O 1
ATOM 801 N N . PRO A 1 104 ? -7.429 21.400 -6.315 1.00 85.19 104 PRO A N 1
ATOM 802 C CA . PRO A 1 104 ? -7.024 22.795 -6.390 1.00 85.19 104 PRO A CA 1
ATOM 803 C C . PRO A 1 104 ? -8.230 23.684 -6.736 1.00 85.19 104 PRO A C 1
ATOM 805 O O . PRO A 1 104 ? -9.036 23.316 -7.591 1.00 85.19 104 PRO A O 1
ATOM 808 N N . PRO A 1 105 ? -8.354 24.880 -6.128 1.00 83.94 105 PRO A N 1
ATOM 809 C CA . PRO A 1 105 ? -9.541 25.722 -6.288 1.00 83.94 105 PRO A CA 1
ATOM 810 C C . PRO A 1 105 ? -9.754 26.214 -7.728 1.00 83.94 105 PRO A C 1
ATOM 812 O O . PRO A 1 105 ? -10.888 26.450 -8.125 1.00 83.94 105 PRO A O 1
ATOM 815 N N . ASN A 1 106 ? -8.677 26.348 -8.513 1.00 83.06 106 ASN A N 1
ATOM 816 C CA . ASN A 1 106 ? -8.698 26.887 -9.877 1.00 83.06 106 ASN A CA 1
ATOM 817 C C . ASN A 1 106 ? -7.953 25.979 -10.872 1.00 83.06 106 ASN A C 1
ATOM 819 O O . ASN A 1 106 ? -7.080 26.442 -11.607 1.00 83.06 106 ASN A O 1
ATOM 823 N N . GLY A 1 107 ? -8.251 24.680 -10.895 1.00 80.12 107 GLY A N 1
ATOM 824 C CA . GLY A 1 107 ? -7.660 23.786 -11.891 1.00 80.12 107 GLY A CA 1
ATOM 825 C C . GLY A 1 107 ? -8.028 22.318 -11.710 1.00 80.12 107 GLY A C 1
ATOM 826 O O . GLY A 1 107 ? -8.677 21.955 -10.731 1.00 80.12 107 GLY A O 1
ATOM 827 N N . PRO A 1 108 ? -7.622 21.453 -12.653 1.00 82.69 108 PRO A N 1
ATOM 828 C CA . PRO A 1 108 ? -7.731 20.017 -12.462 1.00 82.69 108 PRO A CA 1
ATOM 829 C C . PRO A 1 108 ? -6.747 19.538 -11.377 1.00 82.69 108 PRO A C 1
ATOM 831 O O . PRO A 1 108 ? -5.712 20.177 -11.158 1.00 82.69 108 PRO A O 1
ATOM 834 N N . PRO A 1 109 ? -7.023 18.399 -10.717 1.00 84.88 109 PRO A N 1
ATOM 835 C CA . PRO A 1 109 ? -6.040 17.745 -9.857 1.00 84.88 109 PRO A CA 1
ATOM 836 C C . PRO A 1 109 ? -4.755 17.416 -10.639 1.00 84.88 109 PRO A C 1
ATOM 838 O O . PRO A 1 109 ? -4.800 17.287 -11.870 1.00 84.88 109 PRO A O 1
ATOM 841 N N . PRO A 1 110 ? -3.606 17.259 -9.951 1.00 88.56 110 PRO A N 1
ATOM 842 C CA . PRO A 1 110 ? -2.346 16.944 -10.610 1.00 88.56 110 PRO A CA 1
ATOM 843 C C . PRO A 1 110 ? -2.481 15.675 -11.452 1.00 88.56 110 PRO A C 1
ATOM 845 O O . PRO A 1 110 ? -3.053 14.668 -11.026 1.00 88.56 110 PRO A O 1
ATOM 848 N N . SER A 1 111 ? -1.944 15.733 -12.669 1.00 90.75 111 SER A N 1
ATOM 849 C CA . SER A 1 111 ? -1.946 14.581 -13.565 1.00 90.75 111 SER A CA 1
ATOM 850 C C . SER A 1 111 ? -1.092 13.447 -12.987 1.00 90.75 111 SER A C 1
ATOM 852 O O . SER A 1 111 ? -0.137 13.690 -12.245 1.00 90.75 111 SER A O 1
ATOM 854 N N . LYS A 1 112 ? -1.369 12.196 -13.381 1.00 89.25 112 LYS A N 1
ATOM 855 C CA . LYS A 1 112 ? -0.509 11.057 -13.007 1.00 89.25 112 LYS A CA 1
ATOM 856 C C . LYS A 1 112 ? 0.947 11.278 -13.424 1.00 89.25 112 LYS A C 1
ATOM 858 O O . LYS A 1 112 ? 1.845 10.904 -12.681 1.00 89.25 112 LYS A O 1
ATOM 863 N N . MET A 1 113 ? 1.167 11.921 -14.572 1.00 91.06 113 MET A N 1
ATOM 864 C CA . MET A 1 113 ? 2.501 12.273 -15.058 1.00 91.06 113 MET A CA 1
ATOM 865 C C . MET A 1 113 ? 3.224 13.193 -14.069 1.00 91.06 113 MET A C 1
ATOM 867 O O . MET A 1 113 ? 4.327 12.884 -13.631 1.00 91.06 113 MET A O 1
ATOM 871 N N . THR A 1 114 ? 2.561 14.265 -13.627 1.00 93.25 114 THR A N 1
ATOM 872 C CA . THR A 1 114 ? 3.087 15.190 -12.610 1.00 93.25 114 THR A CA 1
ATOM 873 C C . THR A 1 114 ? 3.495 14.446 -11.337 1.00 93.25 114 THR A C 1
ATOM 875 O O . THR A 1 114 ? 4.602 14.633 -10.837 1.00 93.25 114 THR A O 1
ATOM 878 N N . LEU A 1 115 ? 2.644 13.533 -10.860 1.00 94.56 115 LEU A N 1
ATOM 879 C CA . LEU A 1 115 ? 2.919 12.745 -9.657 1.00 94.56 115 LEU A CA 1
ATOM 880 C C . LEU A 1 115 ? 4.104 11.789 -9.829 1.00 94.56 115 LEU A C 1
ATOM 882 O O . LEU A 1 115 ? 4.904 11.645 -8.905 1.00 94.56 115 LEU A O 1
ATOM 886 N N . VAL A 1 116 ? 4.249 11.151 -10.996 1.00 95.69 116 VAL A N 1
ATOM 887 C CA . VAL A 1 116 ? 5.418 10.304 -11.279 1.00 95.69 116 VAL A CA 1
ATOM 888 C C . VAL A 1 116 ? 6.690 11.133 -11.341 1.00 95.69 116 VAL A C 1
ATOM 890 O O . VAL A 1 116 ? 7.695 10.714 -10.772 1.00 95.69 116 VAL A O 1
ATOM 893 N N . HIS A 1 117 ? 6.659 12.311 -11.964 1.00 96.19 117 HIS A N 1
ATOM 894 C CA . HIS A 1 117 ? 7.819 13.198 -11.999 1.00 96.19 117 HIS A CA 1
ATOM 895 C C . HIS A 1 117 ? 8.244 13.575 -10.579 1.00 96.19 117 HIS A C 1
ATOM 897 O O . HIS A 1 117 ? 9.403 13.376 -10.222 1.00 96.19 117 HIS A O 1
ATOM 903 N N . GLU A 1 118 ? 7.327 14.066 -9.743 1.00 96.56 118 GLU A N 1
ATOM 904 C CA . GLU A 1 118 ? 7.625 14.400 -8.343 1.00 96.56 118 GLU A CA 1
ATOM 905 C C . GLU A 1 118 ? 8.168 13.191 -7.566 1.00 96.56 118 GLU A C 1
ATOM 907 O O . GLU A 1 118 ? 9.189 13.291 -6.877 1.00 96.56 118 GLU A O 1
ATOM 912 N N . TYR A 1 119 ? 7.539 12.022 -7.729 1.00 97.56 119 TYR A N 1
ATOM 913 C CA . TYR A 1 119 ? 7.995 10.779 -7.116 1.00 97.56 119 TYR A CA 1
ATOM 914 C C . TYR A 1 119 ? 9.412 10.396 -7.560 1.00 97.56 119 TYR A C 1
ATOM 916 O O . TYR A 1 119 ? 10.231 10.027 -6.719 1.00 97.56 119 TYR A O 1
ATOM 924 N N . LEU A 1 120 ? 9.730 10.506 -8.851 1.00 97.06 120 LEU A N 1
ATOM 925 C CA . LEU A 1 120 ? 11.045 10.168 -9.392 1.00 97.06 120 LEU A CA 1
ATOM 926 C C . LEU A 1 120 ? 12.135 11.126 -8.905 1.00 97.06 120 LEU A C 1
ATOM 928 O O . LEU A 1 120 ? 13.217 10.662 -8.551 1.00 97.06 120 LEU A O 1
ATOM 932 N N . HIS A 1 121 ? 11.852 12.426 -8.774 1.00 96.44 121 HIS A N 1
ATOM 933 C CA . HIS A 1 121 ? 12.800 13.364 -8.160 1.00 96.44 121 HIS A CA 1
ATOM 934 C C . HIS A 1 121 ? 13.141 12.952 -6.721 1.00 96.44 121 HIS A C 1
ATOM 936 O O . HIS A 1 121 ? 14.312 12.938 -6.337 1.00 96.44 121 HIS A O 1
ATOM 942 N N . LEU A 1 122 ? 12.136 12.564 -5.926 1.00 96.62 122 LEU A N 1
ATOM 943 C CA . LEU A 1 122 ? 12.353 12.049 -4.571 1.00 96.62 122 LEU A CA 1
ATOM 944 C C . LEU A 1 122 ? 13.097 10.710 -4.587 1.00 96.62 122 LEU A C 1
ATOM 946 O O . LEU A 1 122 ? 13.999 10.495 -3.778 1.00 96.62 122 LEU A O 1
ATOM 950 N N . ALA A 1 123 ? 12.754 9.820 -5.516 1.00 95.69 123 ALA A N 1
ATOM 951 C CA . ALA A 1 123 ? 13.392 8.523 -5.653 1.00 95.69 123 ALA A CA 1
ATOM 952 C C . ALA A 1 123 ? 14.882 8.651 -5.994 1.00 95.69 123 ALA A C 1
ATOM 954 O O . ALA A 1 123 ? 15.693 7.937 -5.413 1.00 95.69 123 ALA A O 1
ATOM 955 N N . VAL A 1 124 ? 15.258 9.579 -6.875 1.00 94.12 124 VAL A N 1
ATOM 956 C CA . VAL A 1 124 ? 16.664 9.885 -7.170 1.00 94.12 124 VAL A CA 1
ATOM 957 C C . VAL A 1 124 ? 17.331 10.519 -5.952 1.00 94.12 124 VAL A C 1
ATOM 959 O O . VAL A 1 124 ? 18.349 10.013 -5.489 1.00 94.12 124 VAL A O 1
ATOM 962 N N . LYS A 1 125 ? 16.719 11.559 -5.367 1.00 92.38 125 LYS A N 1
ATOM 963 C CA . LYS A 1 125 ? 17.258 12.284 -4.203 1.00 92.38 125 LYS A CA 1
ATOM 964 C C . LYS A 1 125 ? 17.589 11.367 -3.026 1.00 92.38 125 LYS A C 1
ATOM 966 O O . LYS A 1 125 ? 18.619 11.543 -2.385 1.00 92.38 125 LYS A O 1
ATOM 971 N N . TYR A 1 126 ? 16.709 10.417 -2.722 1.00 92.00 126 TYR A N 1
ATOM 972 C CA . TYR A 1 126 ? 16.875 9.491 -1.600 1.00 92.00 126 TYR A CA 1
ATOM 973 C C . TYR A 1 126 ? 17.483 8.152 -2.010 1.00 92.00 126 TYR A C 1
ATOM 975 O O . TYR A 1 126 ? 17.430 7.196 -1.237 1.00 92.00 126 TYR A O 1
ATOM 983 N N . ASN A 1 127 ? 18.050 8.070 -3.217 1.00 87.44 127 ASN A N 1
ATOM 984 C CA . ASN A 1 127 ? 18.682 6.870 -3.737 1.00 87.44 127 ASN A CA 1
ATOM 985 C C . ASN A 1 127 ? 17.761 5.641 -3.557 1.00 87.44 127 ASN A C 1
ATOM 987 O O . ASN A 1 127 ? 18.131 4.631 -2.966 1.00 87.44 127 ASN A O 1
ATOM 991 N N . HIS A 1 128 ? 16.517 5.704 -4.026 1.00 90.56 128 HIS A N 1
ATOM 992 C CA . HIS A 1 128 ? 15.541 4.622 -3.897 1.00 90.56 128 HIS A CA 1
ATOM 993 C C . HIS A 1 128 ? 15.913 3.450 -4.811 1.00 90.56 128 HIS A C 1
ATOM 995 O O . HIS A 1 128 ? 16.405 3.645 -5.919 1.00 90.56 128 HIS A O 1
ATOM 1001 N N . HIS A 1 129 ? 15.697 2.208 -4.378 1.00 90.00 129 HIS A N 1
ATOM 1002 C CA . HIS A 1 129 ? 16.012 1.045 -5.210 1.00 90.00 129 HIS A CA 1
ATOM 1003 C C . HIS A 1 129 ? 15.068 0.936 -6.420 1.00 90.00 129 HIS A C 1
ATOM 1005 O O . HIS A 1 129 ? 13.848 1.082 -6.270 1.00 90.00 129 HIS A O 1
ATOM 1011 N N . ILE A 1 130 ? 15.623 0.599 -7.591 1.00 90.88 130 ILE A N 1
ATOM 1012 C CA . ILE A 1 130 ? 14.909 0.533 -8.876 1.00 90.88 130 ILE A CA 1
ATOM 1013 C C . ILE A 1 130 ? 13.666 -0.360 -8.827 1.00 90.88 130 ILE A C 1
ATOM 1015 O O . ILE A 1 130 ? 12.599 0.043 -9.276 1.00 90.88 130 ILE A O 1
ATOM 1019 N N . SER A 1 131 ? 13.750 -1.552 -8.225 1.00 92.06 131 SER A N 1
ATOM 1020 C CA . SER A 1 131 ? 12.597 -2.464 -8.171 1.00 92.06 131 SER A CA 1
ATOM 1021 C C . SER A 1 131 ? 11.426 -1.882 -7.383 1.00 92.06 131 SER A C 1
ATOM 1023 O O . SER A 1 131 ? 10.277 -2.165 -7.707 1.00 92.06 131 SER A O 1
ATOM 1025 N N . GLY A 1 132 ? 11.709 -1.070 -6.362 1.00 93.31 132 GLY A N 1
ATOM 1026 C CA . GLY A 1 132 ? 10.666 -0.393 -5.603 1.00 93.31 132 GLY A CA 1
ATOM 1027 C C . GLY A 1 132 ? 10.045 0.757 -6.393 1.00 93.31 132 GLY A C 1
ATOM 1028 O O . GLY A 1 132 ? 8.828 0.884 -6.396 1.00 93.31 132 GLY A O 1
ATOM 1029 N N . VAL A 1 133 ? 10.855 1.512 -7.144 1.00 95.19 133 VAL A N 1
ATOM 1030 C CA . VAL A 1 133 ? 10.360 2.561 -8.053 1.00 95.19 133 VAL A CA 1
ATOM 1031 C C . VAL A 1 133 ? 9.446 1.981 -9.124 1.00 95.19 133 VAL A C 1
ATOM 1033 O O . VAL A 1 133 ? 8.315 2.440 -9.270 1.00 95.19 133 VAL A O 1
ATOM 1036 N N . LYS A 1 134 ? 9.885 0.912 -9.803 1.00 95.19 134 LYS A N 1
ATOM 1037 C CA . LYS A 1 134 ? 9.056 0.192 -10.779 1.00 95.19 134 LYS A CA 1
ATOM 1038 C C . LYS A 1 134 ? 7.732 -0.250 -10.169 1.00 95.19 134 LYS A C 1
ATOM 1040 O O . LYS A 1 134 ? 6.686 -0.037 -10.769 1.00 95.19 134 LYS A O 1
ATOM 1045 N N . TYR A 1 135 ? 7.769 -0.840 -8.973 1.00 95.19 135 TYR A N 1
ATOM 1046 C CA . TYR A 1 135 ? 6.558 -1.270 -8.282 1.00 95.19 135 TYR A CA 1
ATOM 1047 C C . TYR A 1 135 ? 5.619 -0.092 -7.996 1.00 95.19 135 TYR A C 1
ATOM 1049 O O . TYR A 1 135 ? 4.441 -0.169 -8.323 1.00 95.19 135 TYR A O 1
ATOM 1057 N N . CYS A 1 136 ? 6.113 1.011 -7.432 1.00 96.12 136 CYS A N 1
ATOM 1058 C CA . CYS A 1 136 ? 5.282 2.178 -7.131 1.00 96.12 136 CYS A CA 1
ATOM 1059 C C . CYS A 1 136 ? 4.626 2.758 -8.391 1.00 96.12 136 CYS A C 1
ATOM 1061 O O . CYS A 1 136 ? 3.409 2.945 -8.401 1.00 96.12 136 CYS A O 1
ATOM 1063 N N . ILE A 1 137 ? 5.392 2.941 -9.473 1.00 94.69 137 ILE A N 1
ATOM 1064 C CA . ILE A 1 137 ? 4.859 3.407 -10.762 1.00 94.69 137 ILE A CA 1
ATOM 1065 C C . ILE A 1 137 ? 3.805 2.424 -11.289 1.00 94.69 137 ILE A C 1
ATOM 1067 O O . ILE A 1 137 ? 2.702 2.836 -11.637 1.00 94.69 137 ILE A O 1
ATOM 1071 N N . GLN A 1 138 ? 4.062 1.111 -11.245 1.00 91.62 138 GLN A N 1
ATOM 1072 C CA . GLN A 1 138 ? 3.071 0.108 -11.654 1.00 91.62 138 GLN A CA 1
ATOM 1073 C C . GLN A 1 138 ? 1.751 0.231 -10.886 1.00 91.62 138 GLN A C 1
ATOM 1075 O O . GLN A 1 138 ? 0.682 -0.000 -11.452 1.00 91.62 138 GLN A O 1
ATOM 1080 N N . ARG A 1 139 ? 1.805 0.566 -9.590 1.00 94.50 139 ARG A N 1
ATOM 1081 C CA . ARG A 1 139 ? 0.598 0.734 -8.775 1.00 94.50 139 ARG A CA 1
ATOM 1082 C C . ARG A 1 139 ? -0.148 2.026 -9.102 1.00 94.50 139 ARG A C 1
ATOM 1084 O O . ARG A 1 139 ? -1.374 1.991 -9.077 1.00 94.50 139 ARG A O 1
ATOM 1091 N N . MET A 1 140 ? 0.535 3.109 -9.471 1.00 94.12 140 MET A N 1
ATOM 1092 C CA . MET A 1 140 ? -0.116 4.355 -9.912 1.00 94.12 140 MET A CA 1
ATOM 1093 C C . MET A 1 140 ? -0.888 4.193 -11.241 1.00 94.12 140 MET A C 1
ATOM 1095 O O . MET A 1 140 ? -1.873 4.889 -11.513 1.00 94.12 140 MET A O 1
ATOM 1099 N N . PHE A 1 141 ? -0.487 3.213 -12.053 1.00 92.00 141 PHE A N 1
ATOM 1100 C CA . PHE A 1 141 ? -1.038 2.921 -13.381 1.00 92.00 141 PHE A CA 1
ATOM 1101 C C . PHE A 1 141 ? -1.843 1.614 -13.424 1.00 92.00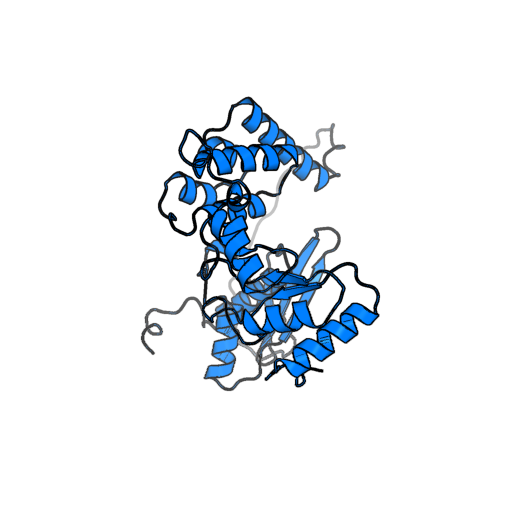 141 PHE A C 1
ATOM 1103 O O . PHE A 1 141 ? -1.938 0.965 -14.458 1.00 92.00 141 PHE A O 1
ATOM 1110 N N . VAL A 1 142 ? -2.464 1.223 -12.305 1.00 85.44 142 VAL A N 1
ATOM 1111 C CA . VAL A 1 142 ? -3.262 -0.017 -12.229 1.00 85.44 142 VAL A CA 1
ATOM 1112 C C . VAL A 1 142 ? -4.391 -0.094 -13.272 1.00 85.44 142 VAL A C 1
ATOM 1114 O O . VAL A 1 142 ? -4.723 -1.193 -13.708 1.00 85.44 142 VAL A O 1
ATOM 1117 N N . ASP A 1 143 ? -4.930 1.054 -13.693 1.00 84.06 143 ASP A N 1
ATOM 1118 C CA . ASP A 1 143 ? -6.007 1.162 -14.690 1.00 84.06 143 ASP A CA 1
ATOM 1119 C C . ASP A 1 143 ? -5.502 1.489 -16.112 1.00 84.06 143 ASP A C 1
ATOM 1121 O O . ASP A 1 143 ? -6.298 1.537 -17.043 1.00 84.06 143 ASP A O 1
ATOM 1125 N N . ASP A 1 144 ? -4.198 1.730 -16.287 1.00 84.44 144 ASP A N 1
ATOM 1126 C CA . ASP A 1 144 ? -3.575 2.070 -17.575 1.00 84.44 144 ASP A CA 1
ATOM 1127 C C . ASP A 1 144 ? -2.222 1.361 -17.716 1.00 84.44 144 ASP A C 1
ATOM 1129 O O . ASP A 1 144 ? -1.149 1.935 -17.528 1.00 84.44 144 ASP A O 1
ATOM 1133 N N . THR A 1 145 ? -2.290 0.066 -18.013 1.00 85.81 145 THR A N 1
ATOM 1134 C CA . THR A 1 145 ? -1.121 -0.818 -18.121 1.00 85.81 145 THR A CA 1
ATOM 1135 C C . THR A 1 145 ? -0.578 -0.935 -19.547 1.00 85.81 145 THR A C 1
ATOM 1137 O O . THR A 1 145 ? 0.336 -1.723 -19.794 1.00 85.81 145 THR A O 1
ATOM 1140 N N . CYS A 1 146 ? -1.139 -0.177 -20.494 1.00 82.31 146 CYS A N 1
ATOM 1141 C CA . CYS A 1 146 ? -0.798 -0.253 -21.916 1.00 82.31 146 CYS A CA 1
ATOM 1142 C C . CYS A 1 146 ? -0.020 0.968 -22.423 1.00 82.31 146 CYS A C 1
ATOM 1144 O O . CYS A 1 146 ? 0.430 0.949 -23.568 1.00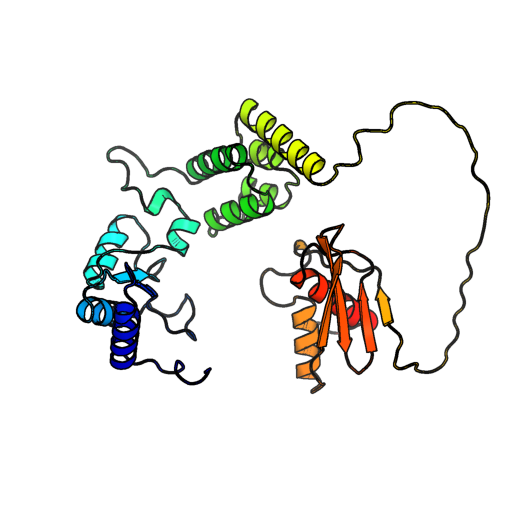 82.31 146 CYS A O 1
ATOM 1146 N N . SER A 1 147 ? 0.151 2.011 -21.604 1.00 86.81 147 SER A N 1
ATOM 1147 C CA . SER A 1 147 ? 0.970 3.169 -21.968 1.00 86.81 147 SER A CA 1
ATOM 1148 C C . SER A 1 147 ? 2.420 2.770 -22.274 1.00 86.81 147 SER A C 1
ATOM 1150 O O . SER A 1 147 ? 2.988 1.838 -21.692 1.00 86.81 147 SER A O 1
ATOM 1152 N N . ASN A 1 148 ? 3.030 3.476 -23.227 1.00 89.75 148 ASN A N 1
ATOM 1153 C CA . ASN A 1 148 ? 4.379 3.179 -23.708 1.00 89.75 148 ASN A CA 1
ATOM 1154 C C . ASN A 1 148 ? 5.409 3.324 -22.575 1.00 89.75 148 ASN A C 1
ATOM 1156 O O . ASN A 1 148 ? 6.288 2.483 -22.393 1.00 89.75 148 ASN A O 1
ATOM 1160 N N . GLU A 1 149 ? 5.247 4.370 -21.770 1.00 91.75 149 GLU A N 1
ATOM 1161 C CA . GLU A 1 149 ? 6.041 4.691 -20.589 1.00 91.75 149 GLU A CA 1
ATOM 1162 C C . GLU A 1 149 ? 5.939 3.576 -19.543 1.00 91.75 149 GLU A C 1
ATOM 1164 O O . GLU A 1 149 ? 6.957 3.132 -19.004 1.00 91.75 149 GLU A O 1
ATOM 1169 N N . TYR A 1 150 ? 4.729 3.058 -19.298 1.00 89.25 150 TYR A N 1
ATOM 1170 C CA . TYR A 1 150 ? 4.509 1.944 -18.377 1.00 89.25 150 TYR A CA 1
ATOM 1171 C C . TYR A 1 150 ? 5.282 0.701 -18.815 1.00 89.25 150 TYR A C 1
ATOM 1173 O O . TYR A 1 150 ? 6.055 0.150 -18.029 1.00 89.25 150 TYR A O 1
ATOM 1181 N N . VAL A 1 151 ? 5.119 0.281 -20.074 1.00 90.31 151 VAL A N 1
ATOM 1182 C CA . VAL A 1 151 ? 5.766 -0.928 -20.606 1.00 90.31 151 VAL A CA 1
ATOM 1183 C C . VAL A 1 151 ? 7.289 -0.790 -20.581 1.00 90.31 151 VAL A C 1
ATOM 1185 O O . VAL A 1 151 ? 7.971 -1.687 -20.085 1.00 90.31 151 VAL A O 1
ATOM 1188 N N . LYS A 1 152 ? 7.832 0.351 -21.021 1.00 93.56 152 LYS A N 1
ATOM 1189 C CA . LYS A 1 152 ? 9.279 0.625 -20.978 1.00 93.56 152 LYS A CA 1
ATOM 1190 C C . LYS A 1 152 ? 9.834 0.647 -19.552 1.00 93.56 152 LYS A C 1
ATOM 1192 O O . LYS A 1 152 ? 10.932 0.156 -19.299 1.00 93.56 152 LYS A O 1
ATOM 1197 N N . THR A 1 153 ? 9.060 1.137 -18.582 1.00 93.19 153 THR A N 1
ATOM 1198 C CA . THR A 1 153 ? 9.456 1.103 -17.162 1.00 93.19 153 THR A CA 1
ATOM 1199 C C . THR A 1 153 ? 9.657 -0.331 -16.663 1.00 93.19 153 THR A C 1
ATOM 1201 O O . THR A 1 153 ? 10.500 -0.579 -15.797 1.00 93.19 153 THR A O 1
ATOM 1204 N N . LEU A 1 154 ? 8.921 -1.308 -17.206 1.00 88.56 154 LEU A N 1
ATOM 1205 C CA . LEU A 1 154 ? 9.089 -2.718 -16.842 1.00 88.56 154 LEU A CA 1
ATOM 1206 C C . LEU A 1 154 ? 10.443 -3.264 -17.289 1.00 88.56 154 LEU A C 1
ATOM 1208 O O . LEU A 1 154 ? 11.080 -3.976 -16.507 1.00 88.56 154 LEU A O 1
ATOM 1212 N N . SER A 1 155 ? 10.893 -2.902 -18.490 1.00 92.00 155 SER A N 1
ATOM 1213 C CA . SER A 1 155 ? 12.174 -3.342 -19.045 1.00 92.00 155 SER A CA 1
ATOM 1214 C C . SER A 1 155 ? 13.377 -2.583 -18.486 1.00 92.00 155 SER A C 1
ATOM 1216 O O . SER A 1 155 ? 14.463 -3.142 -18.491 1.00 92.00 155 SER A O 1
ATOM 1218 N N . ALA A 1 156 ? 13.190 -1.384 -17.924 1.00 93.12 156 ALA A N 1
ATOM 1219 C CA . ALA A 1 156 ? 14.304 -0.509 -17.549 1.00 93.12 156 ALA A CA 1
ATOM 1220 C C . ALA A 1 156 ? 15.319 -1.130 -16.567 1.00 93.12 156 ALA A C 1
ATOM 1222 O O . ALA A 1 156 ? 14.951 -1.613 -15.499 1.00 93.12 156 ALA A O 1
ATOM 1223 N N . GLU A 1 157 ? 16.611 -1.091 -16.851 1.00 91.12 157 GLU A N 1
ATOM 1224 C CA . GLU A 1 157 ? 17.635 -1.742 -16.021 1.00 91.12 157 GLU A CA 1
ATOM 1225 C C . GLU A 1 157 ? 18.282 -0.796 -15.006 1.00 91.12 157 GLU A C 1
ATOM 1227 O O . GLU A 1 157 ? 18.897 -1.242 -14.034 1.00 91.12 157 GLU A O 1
ATOM 1232 N N . SER A 1 158 ? 18.085 0.514 -15.170 1.00 92.88 158 SER A N 1
ATOM 1233 C CA . SER A 1 158 ? 18.673 1.541 -14.307 1.00 92.88 158 SER A CA 1
ATOM 1234 C C . SER A 1 158 ? 17.674 2.623 -13.889 1.00 92.88 158 SER A C 1
ATOM 1236 O O . SER A 1 158 ? 16.641 2.828 -14.523 1.00 92.88 158 SER A O 1
ATOM 1238 N N . MET A 1 159 ? 17.992 3.348 -12.808 1.00 94.56 159 MET A N 1
ATOM 1239 C CA . MET A 1 159 ? 17.204 4.520 -12.400 1.00 94.56 159 MET A CA 1
ATOM 1240 C C . MET A 1 159 ? 17.257 5.630 -13.456 1.00 94.56 159 MET A C 1
ATOM 1242 O O . MET A 1 159 ? 16.260 6.306 -13.688 1.00 94.56 159 MET A O 1
ATOM 1246 N N . ALA A 1 160 ? 18.412 5.795 -14.105 1.00 95.56 160 ALA A N 1
ATOM 1247 C CA . ALA A 1 160 ? 18.614 6.788 -15.152 1.00 95.56 160 ALA A CA 1
ATOM 1248 C C . ALA A 1 160 ? 17.716 6.525 -16.368 1.00 95.56 160 ALA A C 1
ATOM 1250 O O . ALA A 1 160 ? 17.097 7.455 -16.867 1.00 95.56 160 ALA A O 1
ATOM 1251 N N . GLU A 1 161 ? 17.581 5.264 -16.784 1.00 96.19 161 GLU A N 1
ATOM 1252 C CA . GLU A 1 161 ? 16.678 4.873 -17.872 1.00 96.19 161 GLU A CA 1
ATOM 1253 C C . GLU A 1 161 ? 15.212 5.139 -17.517 1.00 96.19 161 GLU A C 1
ATOM 1255 O O . GLU A 1 161 ? 14.467 5.648 -18.344 1.00 96.19 161 GLU A O 1
ATOM 1260 N N . ILE A 1 162 ? 14.792 4.876 -16.271 1.00 96.50 162 ILE A N 1
ATOM 1261 C CA . ILE A 1 162 ? 13.441 5.253 -15.826 1.00 96.50 162 ILE A CA 1
ATOM 1262 C C . ILE A 1 162 ? 13.264 6.776 -15.899 1.00 96.50 162 ILE A C 1
ATOM 1264 O O . ILE A 1 162 ? 12.250 7.242 -16.401 1.00 96.50 162 ILE A O 1
ATOM 1268 N N . CYS A 1 163 ? 14.234 7.565 -15.439 1.00 96.75 163 CYS A N 1
ATOM 1269 C CA . CYS A 1 163 ? 14.139 9.026 -15.519 1.00 96.75 163 CYS A CA 1
ATOM 1270 C C . CYS A 1 163 ? 14.031 9.521 -16.973 1.00 96.75 163 CYS A C 1
ATOM 1272 O O . CYS A 1 163 ? 13.242 10.422 -17.242 1.00 96.75 163 CYS A O 1
ATOM 1274 N N . ASP A 1 164 ? 14.768 8.905 -17.898 1.00 96.69 164 ASP A N 1
ATOM 1275 C CA . ASP A 1 164 ? 14.722 9.210 -19.333 1.00 96.69 164 ASP A CA 1
ATOM 1276 C C . ASP A 1 164 ? 13.374 8.834 -19.974 1.00 96.69 164 ASP A C 1
ATOM 1278 O O . ASP A 1 164 ? 12.751 9.660 -20.637 1.00 96.69 164 ASP A O 1
ATOM 1282 N N . ILE A 1 165 ? 12.850 7.631 -19.691 1.00 96.25 165 ILE A N 1
ATOM 1283 C CA . ILE A 1 165 ? 11.533 7.165 -20.174 1.00 96.25 165 ILE A CA 1
ATOM 1284 C C . ILE A 1 165 ? 10.418 8.145 -19.801 1.00 96.25 165 ILE A C 1
ATOM 1286 O O . ILE A 1 165 ? 9.510 8.378 -20.598 1.00 96.25 165 ILE A O 1
ATOM 1290 N N . TRP A 1 166 ? 10.481 8.691 -18.586 1.00 96.00 166 TRP A N 1
ATOM 1291 C CA . TRP A 1 166 ? 9.498 9.637 -18.063 1.00 96.00 166 TRP A CA 1
ATOM 1292 C C . TRP A 1 166 ? 9.865 11.102 -18.354 1.00 96.00 166 TRP A C 1
ATOM 1294 O O . TRP A 1 166 ? 9.201 11.998 -17.854 1.00 96.00 166 TRP A O 1
ATOM 1304 N N . GLY A 1 167 ? 10.895 11.383 -19.159 1.00 95.56 167 GLY A N 1
ATOM 1305 C CA . GLY A 1 167 ? 11.209 12.739 -19.620 1.00 95.56 167 GLY A CA 1
ATOM 1306 C C . GLY A 1 167 ? 11.649 13.707 -18.516 1.00 95.56 167 GLY A C 1
ATOM 1307 O O . GLY A 1 167 ? 11.284 14.885 -18.542 1.00 95.56 167 GLY A O 1
ATOM 1308 N N . LEU A 1 168 ? 12.400 13.228 -17.519 1.00 95.94 168 LEU A N 1
ATOM 1309 C CA . LEU A 1 168 ? 13.010 14.089 -16.501 1.00 95.94 168 LEU A CA 1
ATOM 1310 C C . LEU A 1 168 ? 14.192 14.889 -17.080 1.00 95.94 168 LEU A C 1
ATOM 1312 O O . LEU A 1 168 ? 14.737 14.557 -18.128 1.00 95.94 168 LEU A O 1
ATOM 1316 N N . SER A 1 169 ? 14.604 15.955 -16.384 1.00 95.44 169 SER A N 1
ATOM 1317 C CA . SER A 1 169 ? 15.726 16.797 -16.820 1.00 95.44 169 SER A CA 1
ATOM 1318 C C . SER A 1 169 ? 17.050 16.027 -16.878 1.00 95.44 169 SER A C 1
ATOM 1320 O O . SER A 1 169 ? 17.292 15.130 -16.065 1.00 95.44 169 SER A O 1
ATOM 1322 N N . GLU A 1 170 ? 17.946 16.441 -17.781 1.00 94.31 170 GLU A N 1
ATOM 1323 C CA . GLU A 1 170 ? 19.296 15.868 -17.912 1.00 94.31 170 GLU A CA 1
ATOM 1324 C C . GLU A 1 170 ? 20.055 15.869 -16.577 1.00 94.31 170 GLU A C 1
ATOM 1326 O O . GLU A 1 170 ? 20.654 14.860 -16.208 1.00 94.31 170 GLU A O 1
ATOM 1331 N N . GLU A 1 171 ? 19.929 16.945 -15.792 1.00 93.94 171 GLU A N 1
ATOM 1332 C CA . GLU A 1 171 ? 20.509 17.053 -14.447 1.00 93.94 171 GLU A CA 1
ATOM 1333 C C . GLU A 1 171 ? 20.036 15.921 -13.515 1.00 93.94 171 GLU A C 1
ATOM 1335 O O . GLU A 1 171 ? 20.815 15.352 -12.746 1.00 93.94 171 GLU A O 1
ATOM 1340 N N . THR A 1 172 ? 18.750 15.564 -13.569 1.00 92.88 172 THR A N 1
ATOM 1341 C CA . THR A 1 172 ? 18.193 14.506 -12.716 1.00 92.88 172 THR A CA 1
ATOM 1342 C C . THR A 1 172 ? 18.631 13.123 -13.187 1.00 92.88 172 THR A C 1
ATOM 1344 O O . THR A 1 172 ? 18.939 12.258 -12.364 1.00 92.88 172 THR A O 1
ATOM 1347 N N . ILE A 1 173 ? 18.718 12.920 -14.504 1.00 93.81 173 ILE A N 1
ATOM 1348 C CA . ILE A 1 173 ? 19.234 11.686 -15.107 1.00 93.81 173 ILE A CA 1
ATOM 1349 C C . ILE A 1 173 ? 20.705 11.479 -14.720 1.00 93.81 173 ILE A C 1
ATOM 1351 O O . ILE A 1 173 ? 21.105 10.366 -14.374 1.00 93.81 173 ILE A O 1
ATOM 1355 N N . GLU A 1 174 ? 21.512 12.538 -14.726 1.00 92.00 174 GLU A N 1
ATOM 1356 C CA . GLU A 1 174 ? 22.925 12.477 -14.351 1.00 92.00 174 GLU A CA 1
ATOM 1357 C C . GLU A 1 174 ? 23.109 12.124 -12.867 1.00 92.00 174 GLU A C 1
ATOM 1359 O O . GLU A 1 174 ? 23.871 11.211 -12.533 1.00 92.00 174 GLU A O 1
ATOM 1364 N N . LYS A 1 175 ? 22.304 12.723 -11.978 1.00 91.38 175 LYS A N 1
ATOM 1365 C CA . LYS A 1 175 ? 22.241 12.325 -10.558 1.00 91.38 175 LYS A CA 1
ATOM 1366 C C . LYS A 1 175 ? 21.850 10.855 -10.389 1.00 91.38 175 LYS A C 1
ATOM 1368 O O . LYS A 1 175 ? 22.452 10.144 -9.587 1.00 91.38 175 LYS A O 1
ATOM 1373 N N . ALA A 1 176 ? 20.881 10.367 -11.163 1.00 91.06 176 ALA A N 1
ATOM 1374 C CA . ALA A 1 176 ? 20.453 8.970 -11.110 1.00 91.06 176 ALA A CA 1
ATOM 1375 C C . ALA A 1 176 ? 21.564 7.983 -11.525 1.00 91.06 176 ALA A C 1
ATOM 1377 O O . ALA A 1 176 ? 21.641 6.877 -10.974 1.00 91.06 176 ALA A O 1
ATOM 1378 N N . LYS A 1 177 ? 22.441 8.374 -12.464 1.00 90.19 177 LYS A N 1
ATOM 1379 C CA . LYS A 1 177 ? 23.629 7.590 -12.847 1.00 90.19 177 LYS A CA 1
ATOM 1380 C C . LYS A 1 177 ? 24.629 7.510 -11.694 1.00 90.19 177 LYS A C 1
ATOM 1382 O O . LYS A 1 177 ? 25.027 6.405 -11.330 1.00 90.19 177 LYS A O 1
ATOM 1387 N N . LEU A 1 178 ? 24.951 8.644 -11.070 1.00 83.94 178 LEU A N 1
ATOM 1388 C CA . LEU A 1 178 ? 25.894 8.714 -9.946 1.00 83.94 178 LEU A CA 1
ATOM 1389 C C . LEU A 1 178 ? 25.424 7.886 -8.736 1.00 83.94 178 LEU A C 1
ATOM 1391 O O . LEU A 1 178 ? 26.166 7.094 -8.163 1.00 83.94 178 LEU A O 1
ATOM 1395 N N . CYS A 1 179 ? 24.140 7.978 -8.401 1.00 76.00 179 CYS A N 1
ATOM 1396 C CA . CYS A 1 179 ? 23.525 7.179 -7.342 1.00 76.00 179 CYS A CA 1
ATOM 1397 C C . CYS A 1 179 ? 23.579 5.658 -7.600 1.00 76.00 179 CYS A C 1
ATOM 1399 O O . CYS A 1 179 ? 23.545 4.846 -6.667 1.00 76.00 179 CYS A O 1
ATOM 1401 N N . SER A 1 180 ? 23.632 5.253 -8.873 1.00 69.75 180 SER A N 1
ATOM 1402 C CA . SER A 1 180 ? 23.749 3.847 -9.264 1.00 69.75 180 SER A CA 1
ATOM 1403 C C . SER A 1 180 ? 25.185 3.336 -9.099 1.00 69.75 180 SER A C 1
ATOM 1405 O O . SER A 1 180 ? 25.353 2.213 -8.622 1.00 69.75 180 SER A O 1
ATOM 1407 N N . SER A 1 181 ? 26.198 4.160 -9.407 1.00 63.31 181 SER A N 1
ATOM 1408 C CA . SER A 1 181 ? 27.615 3.809 -9.218 1.00 63.31 181 SER A CA 1
ATOM 1409 C C . SER A 1 181 ? 28.005 3.722 -7.741 1.00 63.31 181 SER A C 1
ATOM 1411 O O . SER A 1 181 ? 28.624 2.745 -7.329 1.00 63.31 181 SER A O 1
ATOM 1413 N N . GLU A 1 182 ? 27.533 4.652 -6.902 1.00 61.62 182 GLU A N 1
ATOM 1414 C CA . GLU A 1 182 ? 27.773 4.600 -5.449 1.00 61.62 182 GLU A CA 1
ATOM 1415 C C . GLU A 1 182 ? 27.266 3.290 -4.831 1.00 61.62 182 GLU A C 1
ATOM 1417 O O . GLU A 1 182 ? 27.894 2.713 -3.943 1.00 61.62 182 GLU A O 1
ATOM 1422 N N . ARG A 1 183 ? 26.133 2.774 -5.322 1.00 61.00 183 ARG A N 1
ATOM 1423 C CA . ARG A 1 183 ? 25.588 1.487 -4.881 1.00 61.00 183 ARG A CA 1
ATOM 1424 C C . ARG A 1 183 ? 26.429 0.299 -5.321 1.00 61.00 183 ARG A C 1
ATOM 1426 O O . ARG A 1 183 ? 26.567 -0.635 -4.536 1.00 61.00 183 ARG A O 1
ATOM 1433 N N . THR A 1 184 ? 26.950 0.301 -6.546 1.00 58.44 184 THR A N 1
ATOM 1434 C CA . THR A 1 184 ? 27.840 -0.770 -7.010 1.00 58.44 184 THR A CA 1
ATOM 1435 C C . THR A 1 184 ? 29.166 -0.759 -6.263 1.00 58.44 184 THR A C 1
ATOM 1437 O O . THR A 1 184 ? 29.636 -1.831 -5.895 1.00 58.44 184 THR A O 1
ATOM 1440 N N . ASP A 1 185 ? 29.702 0.419 -5.944 1.00 52.31 185 ASP A N 1
ATOM 1441 C CA . ASP A 1 185 ? 30.958 0.565 -5.200 1.00 52.31 185 ASP A CA 1
ATOM 1442 C C . ASP A 1 185 ? 30.785 0.150 -3.730 1.00 52.31 185 ASP A C 1
ATOM 1444 O O . ASP A 1 185 ? 31.593 -0.599 -3.184 1.00 52.31 185 ASP A O 1
ATOM 1448 N N . SER A 1 186 ? 29.652 0.509 -3.115 1.00 56.34 186 SER A N 1
ATOM 1449 C CA . SER A 1 186 ? 29.279 0.063 -1.759 1.00 56.34 186 SER A CA 1
ATOM 1450 C C . SER A 1 186 ? 29.106 -1.457 -1.641 1.00 56.34 186 SER A C 1
ATOM 1452 O O . SER A 1 186 ? 29.221 -2.018 -0.552 1.00 56.34 186 SER A O 1
ATOM 1454 N N . LEU A 1 187 ? 28.760 -2.126 -2.746 1.00 52.25 187 LEU A N 1
ATOM 1455 C CA . LEU A 1 187 ? 28.563 -3.576 -2.814 1.00 52.25 187 LEU A CA 1
ATOM 1456 C C . LEU A 1 187 ? 29.835 -4.328 -3.245 1.00 52.25 187 LEU A C 1
ATOM 1458 O O . LEU A 1 187 ? 29.841 -5.554 -3.169 1.00 52.25 187 LEU A O 1
ATOM 1462 N N . ASN A 1 188 ? 30.891 -3.625 -3.672 1.00 45.78 188 ASN A N 1
ATOM 1463 C CA . ASN A 1 188 ? 32.151 -4.203 -4.143 1.00 45.78 188 ASN A CA 1
ATOM 1464 C C . ASN A 1 188 ? 33.364 -3.383 -3.643 1.00 45.78 188 ASN A C 1
ATOM 1466 O O . ASN A 1 188 ? 34.014 -2.688 -4.424 1.00 45.78 188 ASN A O 1
ATOM 1470 N N . PRO A 1 189 ? 33.730 -3.488 -2.352 1.00 45.72 189 PRO A N 1
ATOM 1471 C CA . PRO A 1 189 ? 34.836 -2.711 -1.784 1.00 45.72 189 PRO A CA 1
ATOM 1472 C C . PRO A 1 189 ? 36.235 -3.127 -2.289 1.00 45.72 189 PRO A C 1
ATOM 1474 O O . PRO A 1 189 ? 37.199 -2.411 -2.053 1.00 45.72 189 PRO A O 1
ATOM 1477 N N . ASN A 1 190 ? 36.371 -4.245 -3.014 1.00 46.28 190 ASN A N 1
ATOM 1478 C CA . ASN A 1 190 ? 37.670 -4.823 -3.401 1.00 46.28 190 ASN A CA 1
ATOM 1479 C C . ASN A 1 190 ? 38.174 -4.426 -4.805 1.00 46.28 190 ASN A C 1
ATOM 1481 O O . ASN A 1 190 ? 39.003 -5.134 -5.368 1.00 46.28 190 ASN A O 1
ATOM 1485 N N . LYS A 1 191 ? 37.681 -3.339 -5.411 1.00 45.16 191 LYS A N 1
ATOM 1486 C CA . LYS A 1 191 ? 38.144 -2.896 -6.745 1.00 45.16 191 LYS A CA 1
ATOM 1487 C C . LYS A 1 191 ? 39.107 -1.705 -6.743 1.00 45.16 191 LYS A C 1
ATOM 1489 O O . LYS A 1 191 ? 39.494 -1.267 -7.820 1.00 45.16 191 LYS A O 1
ATOM 1494 N N . ALA A 1 192 ? 39.481 -1.188 -5.573 1.00 39.25 192 ALA A N 1
ATOM 1495 C CA . ALA A 1 192 ? 40.282 0.032 -5.477 1.00 39.25 192 ALA A CA 1
ATOM 1496 C C . ALA A 1 192 ? 41.811 -0.178 -5.433 1.00 39.25 192 ALA A C 1
ATOM 1498 O O . ALA A 1 192 ? 42.519 0.807 -5.590 1.00 39.25 192 ALA A O 1
ATOM 1499 N N . ASP A 1 193 ? 42.322 -1.410 -5.301 1.00 35.22 193 ASP A N 1
ATOM 1500 C CA . ASP A 1 193 ? 43.768 -1.668 -5.153 1.00 35.22 193 ASP A CA 1
ATOM 1501 C C . ASP A 1 193 ? 44.292 -2.740 -6.127 1.00 35.22 193 ASP A C 1
ATOM 1503 O O . ASP A 1 193 ? 44.789 -3.784 -5.709 1.00 35.22 193 ASP A O 1
ATOM 1507 N N . ASP A 1 194 ? 44.192 -2.506 -7.436 1.00 32.16 194 ASP A N 1
ATOM 1508 C CA . ASP A 1 194 ? 45.058 -3.223 -8.385 1.00 32.16 194 ASP A CA 1
ATOM 1509 C C . ASP A 1 194 ? 45.420 -2.315 -9.565 1.00 32.16 194 ASP A C 1
ATOM 1511 O O . ASP A 1 194 ? 44.850 -2.390 -10.656 1.00 32.16 194 ASP A O 1
ATOM 1515 N N . ASP A 1 195 ? 46.345 -1.390 -9.300 1.00 30.19 195 ASP A N 1
ATOM 1516 C CA . ASP A 1 195 ? 47.134 -0.730 -10.335 1.00 30.19 195 ASP A CA 1
ATOM 1517 C C . ASP A 1 195 ? 48.593 -1.209 -10.242 1.00 30.19 195 ASP A C 1
ATOM 1519 O O . ASP A 1 195 ? 49.204 -1.228 -9.171 1.00 30.19 195 ASP A O 1
ATOM 1523 N N . SER A 1 196 ? 49.147 -1.533 -11.413 1.00 29.84 196 SER A N 1
ATOM 1524 C CA . SER A 1 196 ? 50.534 -1.903 -11.735 1.00 29.84 196 SER A CA 1
ATOM 1525 C C . SER A 1 196 ? 51.017 -3.343 -11.435 1.00 29.84 196 SER A C 1
ATOM 1527 O O . SER A 1 196 ? 51.557 -3.655 -10.383 1.00 29.84 196 SER A O 1
ATOM 1529 N N . THR A 1 197 ? 51.024 -4.230 -12.440 1.00 27.27 197 THR A N 1
ATOM 1530 C CA . THR A 1 197 ? 52.190 -4.487 -13.326 1.00 27.27 197 THR A CA 1
ATOM 1531 C C . THR A 1 197 ? 51.980 -5.698 -14.249 1.00 27.27 197 THR A C 1
ATOM 1533 O O . THR A 1 197 ? 51.376 -6.709 -13.910 1.00 27.27 197 THR A O 1
ATOM 1536 N N . SER A 1 198 ? 52.522 -5.577 -15.460 1.00 29.34 198 SER A N 1
ATOM 1537 C CA . SER A 1 198 ? 52.527 -6.562 -16.542 1.00 29.34 198 SER A CA 1
ATOM 1538 C C . SER A 1 198 ? 53.117 -7.927 -16.162 1.00 29.34 198 SER A C 1
ATOM 1540 O O . SER A 1 198 ? 54.234 -7.999 -15.650 1.00 29.34 198 SER A O 1
ATOM 1542 N N . GLY A 1 199 ? 52.451 -9.009 -16.571 1.00 24.48 199 GLY A N 1
ATOM 1543 C CA . GLY A 1 199 ? 52.988 -10.365 -16.481 1.00 24.48 199 GLY A CA 1
ATOM 1544 C C . GLY A 1 199 ? 52.280 -11.337 -17.417 1.00 24.48 199 GLY A C 1
ATOM 1545 O O . GLY A 1 199 ? 51.389 -12.075 -17.017 1.00 24.48 199 GLY A O 1
ATOM 1546 N N . THR A 1 200 ? 52.690 -11.341 -18.681 1.00 27.44 200 THR A N 1
ATOM 1547 C CA . THR A 1 200 ? 52.364 -12.339 -19.704 1.00 27.44 200 THR A CA 1
ATOM 1548 C C . THR A 1 200 ? 52.474 -13.766 -19.149 1.00 27.44 200 THR A C 1
ATOM 1550 O O . THR A 1 200 ? 53.565 -14.168 -18.748 1.00 27.44 200 THR A O 1
ATOM 1553 N N . LYS A 1 201 ? 51.415 -14.585 -19.228 1.00 25.00 201 LYS A N 1
ATOM 1554 C CA . LYS A 1 201 ? 51.578 -16.038 -19.410 1.00 25.00 201 LYS A CA 1
ATOM 1555 C C . LYS A 1 201 ? 50.367 -16.701 -20.071 1.00 25.00 201 LYS A C 1
ATOM 1557 O O . LYS A 1 201 ? 49.244 -16.670 -19.588 1.00 25.00 201 LYS A O 1
ATOM 1562 N N . LYS A 1 202 ? 50.707 -17.258 -21.231 1.00 23.61 202 LYS A N 1
ATOM 1563 C CA . LYS A 1 202 ? 49.970 -18.052 -22.210 1.00 23.61 202 LYS A CA 1
ATOM 1564 C C . LYS A 1 202 ? 49.028 -19.120 -21.647 1.00 23.61 202 LYS A C 1
ATOM 1566 O O . LYS A 1 202 ? 49.330 -19.803 -20.675 1.00 23.61 202 LYS A O 1
ATOM 1571 N N . SER A 1 203 ? 47.972 -19.306 -22.430 1.00 29.42 203 SER A N 1
ATOM 1572 C CA . SER A 1 203 ? 47.108 -20.472 -22.579 1.00 29.42 203 SER A CA 1
ATOM 1573 C C . SER A 1 203 ? 47.851 -21.769 -22.937 1.00 29.42 203 SER A C 1
ATOM 1575 O O . SER A 1 203 ? 48.746 -21.750 -23.782 1.00 29.42 203 SER A O 1
ATOM 1577 N N . HIS A 1 204 ? 47.415 -22.881 -22.333 1.00 22.86 204 HIS A N 1
ATOM 1578 C CA . HIS A 1 204 ? 47.446 -24.287 -22.799 1.00 22.86 204 HIS A CA 1
ATOM 1579 C C . HIS A 1 204 ? 46.788 -25.128 -21.671 1.00 22.86 204 HIS A C 1
ATOM 1581 O O . HIS A 1 204 ? 47.018 -24.791 -20.514 1.00 22.86 204 HIS A O 1
ATOM 1587 N N . LEU A 1 205 ? 45.914 -26.130 -21.819 1.00 23.50 205 LEU A N 1
ATOM 1588 C CA . LEU A 1 205 ? 45.707 -27.272 -22.732 1.00 23.50 205 LEU A CA 1
ATOM 1589 C C . LEU A 1 205 ? 44.225 -27.706 -22.552 1.00 23.50 205 LEU A C 1
ATOM 1591 O O . LEU A 1 205 ? 43.710 -27.597 -21.442 1.00 23.50 205 LEU A O 1
ATOM 1595 N N . ASP A 1 206 ? 43.448 -27.890 -23.621 1.00 22.03 206 ASP A N 1
ATOM 1596 C CA . ASP A 1 206 ? 43.121 -29.160 -24.317 1.00 22.03 206 ASP A CA 1
ATOM 1597 C C . ASP A 1 206 ? 42.167 -30.115 -23.576 1.00 22.03 206 ASP A C 1
ATOM 1599 O O . ASP A 1 206 ? 42.455 -30.518 -22.458 1.00 22.03 206 ASP A O 1
ATOM 1603 N N . GLY A 1 207 ? 41.101 -30.513 -24.299 1.00 23.97 207 GLY A N 1
ATOM 1604 C CA . GLY A 1 207 ? 40.378 -31.800 -24.244 1.00 23.97 207 GLY A CA 1
ATOM 1605 C C . GLY A 1 207 ? 39.675 -32.173 -22.930 1.00 23.97 207 GLY A C 1
ATOM 1606 O O . GLY A 1 207 ? 40.213 -32.024 -21.851 1.00 23.97 207 GLY A O 1
ATOM 1607 N N . ASP A 1 208 ? 38.474 -32.733 -22.900 1.00 22.77 208 ASP A N 1
ATOM 1608 C CA . ASP A 1 208 ? 37.875 -33.616 -23.886 1.00 22.77 208 ASP A CA 1
ATOM 1609 C C . ASP A 1 208 ? 36.376 -33.756 -23.591 1.00 22.77 208 ASP A C 1
ATOM 1611 O O . ASP A 1 208 ? 35.931 -33.654 -22.443 1.00 22.77 208 ASP A O 1
ATOM 1615 N N . ALA A 1 209 ? 35.603 -33.990 -24.644 1.00 28.33 209 ALA A N 1
ATOM 1616 C CA . ALA A 1 209 ? 34.207 -34.363 -24.545 1.00 28.33 209 ALA A CA 1
ATOM 1617 C C . ALA A 1 209 ? 34.136 -35.882 -24.369 1.00 28.33 209 ALA A C 1
ATOM 1619 O O . ALA A 1 209 ? 34.581 -36.623 -25.239 1.00 28.33 209 ALA A O 1
ATOM 1620 N N . SER A 1 210 ? 33.510 -36.360 -23.296 1.00 24.14 210 SER A N 1
ATOM 1621 C CA . SER A 1 210 ? 33.046 -37.744 -23.247 1.00 24.14 210 SER A CA 1
ATOM 1622 C C . SER A 1 210 ? 31.619 -37.823 -22.718 1.00 24.14 210 SER A C 1
ATOM 1624 O O . SER A 1 210 ? 31.293 -37.536 -21.569 1.00 24.14 210 SER A O 1
ATOM 1626 N N . THR A 1 211 ? 30.743 -38.187 -23.646 1.00 25.52 211 THR A N 1
ATOM 1627 C CA . THR A 1 211 ? 29.473 -38.858 -23.411 1.00 25.52 211 THR A CA 1
ATOM 1628 C C . THR A 1 211 ? 29.723 -40.216 -22.765 1.00 25.52 211 THR A C 1
ATOM 1630 O O . THR A 1 211 ? 30.407 -41.048 -23.358 1.00 25.52 211 THR A O 1
ATOM 1633 N N . THR A 1 212 ? 29.090 -40.476 -21.629 1.00 24.56 212 THR A N 1
ATOM 1634 C CA . THR A 1 212 ? 28.784 -41.835 -21.172 1.00 24.56 212 THR A CA 1
ATOM 1635 C C . THR A 1 212 ? 27.367 -41.852 -20.615 1.00 24.56 212 THR A C 1
ATOM 1637 O O . THR A 1 212 ? 27.071 -41.292 -19.561 1.00 24.56 212 THR A O 1
ATOM 1640 N N . GLU A 1 213 ? 26.471 -42.470 -21.379 1.00 28.67 213 GLU A N 1
ATOM 1641 C CA . GLU A 1 213 ? 25.288 -43.116 -20.827 1.00 28.67 213 GLU A CA 1
ATOM 1642 C C . GLU A 1 213 ? 25.759 -44.354 -20.061 1.00 28.67 213 GLU A C 1
ATOM 1644 O O . GLU A 1 213 ? 26.545 -45.122 -20.605 1.00 28.67 213 GLU A O 1
ATOM 1649 N N . GLU A 1 214 ? 25.262 -44.568 -18.843 1.00 26.80 214 GLU A N 1
ATOM 1650 C CA . GLU A 1 214 ? 24.982 -45.913 -18.337 1.00 26.80 214 GLU A CA 1
ATOM 1651 C C . GLU A 1 214 ? 24.028 -45.860 -17.132 1.00 26.80 214 GLU A C 1
ATOM 1653 O O . GLU A 1 214 ? 24.120 -45.003 -16.252 1.00 26.80 214 GLU A O 1
ATOM 1658 N N . ASN A 1 215 ? 23.059 -46.775 -17.160 1.00 27.91 215 ASN A N 1
ATOM 1659 C CA . ASN A 1 215 ? 22.038 -47.025 -16.147 1.00 27.91 215 ASN A CA 1
ATOM 1660 C C . ASN A 1 215 ? 22.643 -47.598 -14.855 1.00 27.91 215 ASN A C 1
ATOM 1662 O O . ASN A 1 215 ? 23.513 -48.462 -14.930 1.00 27.91 215 ASN A O 1
ATOM 1666 N N . GLY A 1 216 ? 22.071 -47.270 -13.689 1.00 25.23 216 GLY A N 1
ATOM 1667 C CA . GLY A 1 216 ? 22.278 -48.080 -12.483 1.00 25.23 216 GLY A CA 1
ATOM 1668 C C . GLY A 1 216 ? 21.982 -47.395 -11.149 1.00 25.23 216 GLY A C 1
ATOM 1669 O O . GLY A 1 216 ? 22.818 -46.671 -10.637 1.00 25.23 216 GLY A O 1
ATOM 1670 N N . ASP A 1 217 ? 20.817 -47.736 -10.600 1.00 28.42 217 ASP A N 1
ATOM 1671 C CA . ASP A 1 217 ? 20.457 -47.876 -9.180 1.00 28.42 217 ASP A CA 1
ATOM 1672 C C . ASP A 1 217 ? 20.506 -46.675 -8.205 1.00 28.42 217 ASP A C 1
ATOM 1674 O O . ASP A 1 217 ? 21.374 -45.808 -8.206 1.00 28.42 217 ASP A O 1
ATOM 1678 N N . ALA A 1 218 ? 19.476 -46.627 -7.362 1.00 40.47 218 ALA A N 1
ATOM 1679 C CA . ALA A 1 218 ? 19.039 -45.470 -6.599 1.00 40.47 218 ALA A CA 1
ATOM 1680 C C . ALA A 1 218 ? 19.856 -45.244 -5.317 1.00 40.47 218 ALA A C 1
ATOM 1682 O O . ALA A 1 218 ? 19.646 -45.917 -4.307 1.00 40.47 218 ALA A O 1
ATOM 1683 N N . ASP A 1 219 ? 20.699 -44.210 -5.318 1.00 38.38 219 ASP A N 1
ATOM 1684 C CA . ASP A 1 219 ? 21.286 -43.665 -4.095 1.00 38.38 219 ASP A CA 1
ATOM 1685 C C . ASP A 1 219 ? 20.372 -42.585 -3.485 1.00 38.38 219 ASP A C 1
ATOM 1687 O O . ASP A 1 219 ? 20.190 -41.487 -4.029 1.00 38.38 219 ASP A O 1
ATOM 1691 N N . LYS A 1 220 ? 19.777 -42.920 -2.334 1.00 43.91 220 LYS A N 1
ATOM 1692 C CA . LYS A 1 220 ? 18.804 -42.110 -1.577 1.00 43.91 220 LYS A CA 1
ATOM 1693 C C . LYS A 1 220 ? 19.405 -40.885 -0.873 1.00 43.91 220 LYS A C 1
ATOM 1695 O O . LYS A 1 220 ? 18.690 -40.229 -0.119 1.00 43.91 220 LYS A O 1
ATOM 1700 N N . ASP A 1 221 ? 20.667 -40.542 -1.131 1.00 53.69 221 ASP A N 1
ATOM 1701 C CA . ASP A 1 221 ? 21.289 -39.311 -0.622 1.00 53.69 221 ASP A CA 1
ATOM 1702 C C . ASP A 1 221 ? 21.795 -38.363 -1.730 1.00 53.69 221 ASP A C 1
ATOM 1704 O O . ASP A 1 221 ? 22.361 -37.299 -1.454 1.00 53.69 221 ASP A O 1
ATOM 1708 N N . SER A 1 222 ? 21.536 -38.678 -3.001 1.00 70.81 222 SER A N 1
ATOM 1709 C CA . SER A 1 222 ? 21.988 -37.859 -4.129 1.00 70.81 222 SER A CA 1
ATOM 1710 C C . SER A 1 222 ? 21.270 -36.495 -4.193 1.00 70.81 222 SER A C 1
ATOM 1712 O O . SER A 1 222 ? 20.042 -36.382 -4.192 1.00 70.81 222 SER A O 1
ATOM 1714 N N . LEU A 1 223 ? 22.061 -35.415 -4.206 1.00 88.62 223 LEU A N 1
ATOM 1715 C CA . LEU A 1 223 ? 21.590 -34.044 -4.417 1.00 88.62 223 LEU A CA 1
ATOM 1716 C C . LEU A 1 223 ? 21.683 -33.705 -5.907 1.00 88.62 223 LEU A C 1
ATOM 1718 O O . LEU A 1 223 ? 22.775 -33.550 -6.450 1.00 88.62 223 LEU A O 1
ATOM 1722 N N . ILE A 1 224 ? 20.537 -33.530 -6.554 1.00 90.69 224 ILE A N 1
ATOM 1723 C CA . ILE A 1 224 ? 20.449 -33.206 -7.977 1.00 90.69 224 ILE A CA 1
ATOM 1724 C C . ILE A 1 224 ? 20.490 -31.686 -8.146 1.00 90.69 224 ILE A C 1
ATOM 1726 O O . ILE A 1 224 ? 19.576 -30.975 -7.728 1.00 90.69 224 ILE A O 1
ATOM 1730 N N . ILE A 1 225 ? 21.553 -31.169 -8.765 1.00 90.50 225 ILE A N 1
ATOM 1731 C CA . ILE A 1 225 ? 21.736 -29.731 -9.006 1.00 90.50 225 ILE A CA 1
ATOM 1732 C C . ILE A 1 225 ? 21.547 -29.441 -10.491 1.00 90.50 225 ILE A C 1
ATOM 1734 O O . ILE A 1 225 ? 22.308 -29.930 -11.322 1.00 90.50 225 ILE A O 1
ATOM 1738 N N . LEU A 1 226 ? 20.566 -28.603 -10.828 1.00 84.62 226 LEU A N 1
ATOM 1739 C CA . LEU A 1 226 ? 20.318 -28.201 -12.212 1.00 84.62 226 LEU A CA 1
ATOM 1740 C C . LEU A 1 226 ? 20.775 -26.761 -12.490 1.00 84.62 226 LEU A C 1
ATOM 1742 O O . LEU A 1 226 ? 20.689 -25.898 -11.607 1.00 84.62 226 LEU A O 1
ATOM 1746 N N . PRO A 1 227 ? 21.226 -26.456 -13.723 1.00 88.25 227 PRO A N 1
ATOM 1747 C CA . PRO A 1 227 ? 21.587 -25.106 -14.149 1.00 88.25 227 PRO A CA 1
ATOM 1748 C C . PRO A 1 227 ? 20.331 -24.275 -14.454 1.00 88.25 227 PRO A C 1
ATOM 1750 O O . PRO A 1 227 ? 20.133 -23.807 -15.570 1.00 88.25 227 PRO A O 1
ATOM 1753 N N . VAL A 1 228 ? 19.459 -24.108 -13.460 1.00 83.94 228 VAL A N 1
ATOM 1754 C CA . VAL A 1 228 ? 18.206 -23.349 -13.566 1.00 83.94 228 VAL A CA 1
ATOM 1755 C C . VAL A 1 228 ? 18.220 -22.151 -12.624 1.00 83.94 228 VAL A C 1
ATOM 1757 O O . VAL A 1 228 ? 18.799 -22.204 -11.539 1.00 83.94 228 VAL A O 1
ATOM 1760 N N . ALA A 1 229 ? 17.578 -21.063 -13.038 1.00 85.12 229 ALA A N 1
ATOM 1761 C CA . ALA A 1 229 ? 17.367 -19.872 -12.227 1.00 85.12 229 ALA A CA 1
ATOM 1762 C C . ALA A 1 229 ? 15.884 -19.499 -12.259 1.00 85.12 229 ALA A C 1
ATOM 1764 O O . ALA A 1 229 ? 15.218 -19.660 -13.278 1.00 85.12 229 ALA A O 1
ATOM 1765 N N . PHE A 1 230 ? 15.357 -18.989 -11.146 1.00 87.62 230 PHE A N 1
ATOM 1766 C CA . PHE A 1 230 ? 14.000 -18.454 -11.122 1.00 87.62 230 PHE A CA 1
ATOM 1767 C C . PHE A 1 230 ? 14.009 -16.968 -11.483 1.00 87.62 230 PHE A C 1
ATOM 1769 O O . PHE A 1 230 ? 14.445 -16.129 -10.689 1.00 87.62 230 PHE A O 1
ATOM 1776 N N . ILE A 1 231 ? 13.478 -16.642 -12.659 1.00 85.19 231 ILE A N 1
ATOM 1777 C CA . ILE A 1 231 ? 13.337 -15.270 -13.145 1.00 85.19 231 ILE A CA 1
ATOM 1778 C C . ILE A 1 231 ? 11.866 -14.871 -13.029 1.00 85.19 231 ILE A C 1
ATOM 1780 O O . ILE A 1 231 ? 11.009 -15.373 -13.745 1.00 85.19 231 ILE A O 1
ATOM 1784 N N . ARG A 1 232 ? 11.542 -13.955 -12.105 1.00 85.12 232 ARG A N 1
ATOM 1785 C CA . ARG A 1 232 ? 10.144 -13.625 -11.768 1.00 85.12 232 ARG A CA 1
ATOM 1786 C C . ARG A 1 232 ? 9.301 -13.189 -12.975 1.00 85.12 232 ARG A C 1
ATOM 1788 O O . ARG A 1 232 ? 8.103 -13.456 -12.957 1.00 85.12 232 ARG A O 1
ATOM 1795 N N . SER A 1 233 ? 9.882 -12.512 -13.964 1.00 80.81 233 SER A N 1
ATOM 1796 C CA . SER A 1 233 ? 9.174 -12.019 -15.156 1.00 80.81 233 SER A CA 1
ATOM 1797 C C . SER A 1 233 ? 8.736 -13.120 -16.124 1.00 80.81 233 SER A C 1
ATOM 1799 O O . SER A 1 233 ? 7.825 -12.883 -16.904 1.00 80.81 233 SER A O 1
ATOM 1801 N N . GLU A 1 234 ? 9.322 -14.317 -16.053 1.00 81.44 234 GLU A N 1
ATOM 1802 C CA . GLU A 1 234 ? 8.973 -15.456 -16.923 1.00 81.44 234 GLU A CA 1
ATOM 1803 C C . GLU A 1 234 ? 7.725 -16.219 -16.451 1.00 81.44 234 GLU A C 1
ATOM 1805 O O . GLU A 1 234 ? 7.297 -17.180 -17.082 1.00 81.44 234 GLU A O 1
ATOM 1810 N N . TRP A 1 235 ? 7.138 -15.802 -15.326 1.00 83.12 235 TRP A N 1
ATOM 1811 C CA . TRP A 1 235 ? 6.029 -16.494 -14.675 1.00 83.12 235 TRP A CA 1
ATOM 1812 C C . TRP A 1 235 ? 4.830 -15.557 -14.484 1.00 83.12 235 TRP A C 1
ATOM 1814 O O . TRP A 1 235 ? 5.030 -14.369 -14.202 1.00 83.12 235 TRP A O 1
ATOM 1824 N N . PRO A 1 236 ? 3.581 -16.056 -14.546 1.00 77.19 236 PRO A N 1
ATOM 1825 C CA . PRO A 1 236 ? 2.390 -15.225 -14.379 1.00 77.19 236 PRO A CA 1
ATOM 1826 C C . PRO A 1 236 ? 2.381 -14.405 -13.079 1.00 77.19 236 PRO A C 1
ATOM 1828 O O . PRO A 1 236 ? 2.985 -14.756 -12.056 1.00 77.19 236 PRO A O 1
ATOM 1831 N N . ALA A 1 237 ? 1.693 -13.260 -13.096 1.00 64.06 237 ALA A N 1
ATOM 1832 C CA . ALA A 1 237 ? 1.537 -12.410 -11.912 1.00 64.06 237 ALA A CA 1
ATOM 1833 C C . ALA A 1 237 ? 0.795 -13.140 -10.771 1.00 64.06 237 ALA A C 1
ATOM 1835 O O . ALA A 1 237 ? 1.102 -12.924 -9.595 1.00 64.06 237 ALA A O 1
ATOM 1836 N N . VAL A 1 238 ? -0.139 -14.025 -11.135 1.00 57.34 238 VAL A N 1
ATOM 1837 C CA . VAL A 1 238 ? -1.036 -14.771 -10.248 1.00 57.34 238 VAL A CA 1
ATOM 1838 C C . VAL A 1 238 ? -1.177 -16.201 -10.767 1.00 57.34 238 VAL A C 1
ATOM 1840 O O . VAL A 1 238 ? -1.483 -16.374 -11.940 1.00 57.34 238 VAL A O 1
ATOM 1843 N N . GLY A 1 239 ? -1.011 -17.189 -9.878 1.00 63.03 239 GLY A N 1
ATOM 1844 C CA . GLY A 1 239 ? -1.115 -18.618 -10.206 1.00 63.03 239 GLY A CA 1
ATOM 1845 C C . GLY A 1 239 ? 0.101 -19.133 -10.981 1.00 63.03 239 GLY A C 1
ATOM 1846 O O . GLY A 1 239 ? 0.729 -18.381 -11.706 1.00 63.03 239 GLY A O 1
ATOM 1847 N N . ASP A 1 240 ? 0.462 -20.398 -10.796 1.00 81.00 240 ASP A N 1
ATOM 1848 C CA . ASP A 1 240 ? 1.465 -21.127 -11.598 1.00 81.00 240 ASP A CA 1
ATOM 1849 C C . ASP A 1 240 ? 2.953 -20.860 -11.343 1.00 81.00 240 ASP A C 1
ATOM 1851 O O . ASP A 1 240 ? 3.785 -21.230 -12.161 1.00 81.00 240 ASP A O 1
ATOM 1855 N N . THR A 1 241 ? 3.358 -20.311 -10.193 1.00 90.50 241 THR A N 1
ATOM 1856 C CA . THR A 1 241 ? 4.804 -20.319 -9.862 1.00 90.50 241 THR A CA 1
ATOM 1857 C C . THR A 1 241 ? 5.331 -21.755 -9.681 1.00 90.50 241 THR A C 1
ATOM 1859 O O . THR A 1 241 ? 4.560 -22.611 -9.241 1.00 90.50 241 THR A O 1
ATOM 1862 N N . PRO A 1 242 ? 6.630 -22.043 -9.910 1.00 92.38 242 PRO A N 1
ATOM 1863 C CA . PRO A 1 242 ? 7.196 -23.390 -9.759 1.00 92.38 242 PRO A CA 1
ATOM 1864 C C . PRO A 1 242 ? 6.821 -24.070 -8.441 1.00 92.38 242 PRO A C 1
ATOM 1866 O O . PRO A 1 242 ? 6.408 -25.224 -8.402 1.00 92.38 242 PRO A O 1
ATOM 1869 N N . LYS A 1 243 ? 6.883 -23.332 -7.333 1.00 92.31 243 LYS A N 1
ATOM 1870 C CA . LYS A 1 243 ? 6.519 -23.850 -6.014 1.00 92.31 243 LYS A CA 1
ATOM 1871 C C . LYS A 1 243 ? 5.031 -24.194 -5.904 1.00 92.31 243 LYS A C 1
ATOM 1873 O O . LYS A 1 243 ? 4.677 -25.150 -5.222 1.00 92.31 243 LYS A O 1
ATOM 1878 N N . GLN A 1 244 ? 4.157 -23.423 -6.552 1.00 89.38 244 GLN A N 1
ATOM 1879 C CA . GLN A 1 244 ? 2.720 -23.713 -6.603 1.00 89.38 244 GLN A CA 1
ATOM 1880 C C . GLN A 1 244 ? 2.423 -24.906 -7.508 1.00 89.38 244 GLN A C 1
ATOM 1882 O O . GLN A 1 244 ? 1.629 -25.750 -7.117 1.00 89.38 244 GLN A O 1
ATOM 1887 N N . LEU A 1 245 ? 3.091 -25.013 -8.660 1.00 89.88 245 LEU A N 1
ATOM 1888 C CA . LEU A 1 245 ? 2.964 -26.161 -9.558 1.00 89.88 245 LEU A CA 1
ATOM 1889 C C . LEU A 1 245 ? 3.393 -27.459 -8.870 1.00 89.88 245 LEU A C 1
ATOM 1891 O O . LEU A 1 245 ? 2.665 -28.448 -8.925 1.00 89.88 245 LEU A O 1
ATOM 1895 N N . LEU A 1 246 ? 4.522 -27.437 -8.156 1.00 89.75 246 LEU A N 1
ATOM 1896 C CA . LEU A 1 246 ? 4.990 -28.581 -7.375 1.00 89.75 246 LEU A CA 1
ATOM 1897 C C . LEU A 1 246 ? 4.002 -28.939 -6.256 1.00 89.75 246 LEU A C 1
ATOM 1899 O O . LEU A 1 246 ? 3.652 -30.102 -6.082 1.00 89.75 246 LEU A O 1
ATOM 1903 N N . PHE A 1 247 ? 3.492 -27.940 -5.534 1.00 90.25 247 PHE A N 1
ATOM 1904 C CA . PHE A 1 247 ? 2.488 -28.148 -4.489 1.00 90.25 247 PHE A CA 1
ATOM 1905 C C . PHE A 1 247 ? 1.177 -28.740 -5.034 1.00 90.25 247 PHE A C 1
ATOM 1907 O O . PHE A 1 247 ? 0.616 -29.663 -4.440 1.00 90.25 247 PHE A O 1
ATOM 1914 N N . GLU A 1 248 ? 0.697 -28.235 -6.169 1.00 87.69 248 GLU A N 1
ATOM 1915 C CA . GLU A 1 248 ? -0.511 -28.725 -6.833 1.00 87.69 248 GLU A CA 1
ATOM 1916 C C . GLU A 1 248 ? -0.308 -30.140 -7.385 1.00 87.69 248 GLU A C 1
ATOM 1918 O O . GLU A 1 248 ? -1.216 -30.967 -7.342 1.00 87.69 248 GLU A O 1
ATOM 1923 N N . HIS A 1 249 ? 0.900 -30.459 -7.855 1.00 86.50 249 HIS A N 1
ATOM 1924 C CA . HIS A 1 249 ? 1.265 -31.817 -8.238 1.00 86.50 249 HIS A CA 1
ATOM 1925 C C . HIS A 1 249 ? 1.217 -32.782 -7.040 1.00 86.50 249 HIS A C 1
ATOM 1927 O O . HIS A 1 249 ? 0.570 -33.827 -7.146 1.00 86.50 249 HIS A O 1
ATOM 1933 N N . CYS A 1 250 ? 1.799 -32.418 -5.883 1.00 87.56 250 CYS A N 1
ATOM 1934 C CA . CYS A 1 250 ? 1.698 -33.227 -4.658 1.00 87.56 250 CYS A CA 1
ATOM 1935 C C . CYS A 1 250 ? 0.233 -33.503 -4.297 1.00 87.56 250 CYS A C 1
ATOM 1937 O O . CYS A 1 250 ? -0.134 -34.639 -4.006 1.00 87.56 250 CYS A O 1
ATOM 1939 N N . LYS A 1 251 ? -0.619 -32.468 -4.348 1.00 86.75 251 LYS A N 1
ATOM 1940 C CA . LYS A 1 251 ? -2.047 -32.589 -4.036 1.00 86.75 251 LYS A CA 1
ATOM 1941 C C . LYS A 1 251 ? -2.784 -33.516 -4.995 1.00 86.75 251 LYS A C 1
ATOM 1943 O O . LYS A 1 251 ? -3.463 -34.427 -4.530 1.00 86.75 251 LYS A O 1
ATOM 1948 N N . ARG A 1 252 ? -2.635 -33.306 -6.308 1.00 86.44 252 ARG A N 1
ATOM 1949 C CA . ARG A 1 252 ? -3.307 -34.109 -7.345 1.00 86.44 252 ARG A CA 1
ATOM 1950 C C . ARG A 1 252 ? -2.921 -35.586 -7.291 1.00 86.44 252 ARG A C 1
ATOM 1952 O O . ARG A 1 252 ? -3.746 -36.438 -7.594 1.00 86.44 252 ARG A O 1
ATOM 1959 N N . LYS A 1 253 ? -1.678 -35.891 -6.914 1.00 84.00 253 LYS A N 1
ATOM 1960 C CA . LYS A 1 253 ? -1.159 -37.264 -6.813 1.00 84.00 253 LYS A CA 1
ATOM 1961 C C . LYS A 1 253 ? -1.253 -37.861 -5.404 1.00 84.00 253 LYS A C 1
ATOM 1963 O O . LYS A 1 253 ? -0.800 -38.982 -5.209 1.00 84.00 253 LYS A O 1
ATOM 1968 N N . HIS A 1 254 ? -1.828 -37.138 -4.437 1.00 84.62 254 HIS A N 1
ATOM 1969 C CA . HIS A 1 254 ? -1.888 -37.533 -3.023 1.00 84.62 254 HIS A CA 1
ATOM 1970 C C . HIS A 1 254 ? -0.519 -37.900 -2.416 1.00 84.62 254 HIS A C 1
ATOM 1972 O O . HIS A 1 254 ? -0.415 -38.792 -1.577 1.00 84.62 254 HIS A O 1
ATOM 1978 N N . LEU A 1 255 ? 0.536 -37.194 -2.830 1.00 85.19 255 LEU A N 1
ATOM 1979 C CA . LEU A 1 255 ? 1.902 -37.387 -2.340 1.00 85.19 255 LEU A CA 1
ATOM 1980 C C . LEU A 1 255 ? 2.199 -36.471 -1.139 1.00 85.19 255 LEU A C 1
ATOM 1982 O O . LEU A 1 255 ? 1.585 -35.403 -1.009 1.00 85.19 255 LEU A O 1
ATOM 1986 N N . PRO A 1 256 ? 3.168 -36.834 -0.276 1.00 86.00 256 PRO A N 1
ATOM 1987 C CA . PRO A 1 256 ? 3.664 -35.942 0.765 1.00 86.00 256 PRO A CA 1
ATOM 1988 C C . PRO A 1 256 ? 4.103 -34.582 0.204 1.00 86.00 256 PRO A C 1
ATOM 1990 O O . PRO A 1 256 ? 4.633 -34.474 -0.905 1.00 86.00 256 PRO A O 1
ATOM 1993 N N . LEU A 1 257 ? 3.885 -33.522 0.986 1.00 87.94 257 LEU A N 1
ATOM 1994 C CA . LEU A 1 257 ? 4.292 -32.174 0.596 1.00 87.94 257 LEU A CA 1
ATOM 1995 C C . LEU A 1 257 ? 5.818 -32.050 0.583 1.00 87.94 257 LEU A C 1
ATOM 1997 O O . LEU A 1 257 ? 6.491 -32.497 1.511 1.00 87.94 257 LEU A O 1
ATOM 2001 N N . ALA A 1 258 ? 6.343 -31.379 -0.442 1.00 90.25 258 ALA A N 1
ATOM 2002 C CA . ALA A 1 258 ? 7.767 -31.097 -0.553 1.00 90.25 258 ALA A CA 1
ATOM 2003 C C . ALA A 1 258 ? 8.264 -30.218 0.610 1.00 90.25 258 ALA A C 1
ATOM 2005 O O . ALA A 1 258 ? 7.605 -29.247 1.005 1.00 90.25 258 ALA A O 1
ATOM 2006 N N . THR A 1 259 ? 9.445 -30.534 1.140 1.00 92.06 259 THR A N 1
ATOM 2007 C CA . THR A 1 259 ? 10.090 -29.778 2.223 1.00 92.06 259 THR A CA 1
ATOM 2008 C C . THR A 1 259 ? 11.258 -28.957 1.688 1.00 92.06 259 THR A C 1
ATOM 2010 O O . THR A 1 259 ? 11.873 -29.315 0.688 1.00 92.06 259 THR A O 1
ATOM 2013 N N . PHE A 1 260 ? 11.557 -27.828 2.334 1.00 93.50 260 PHE A N 1
ATOM 2014 C CA . PHE A 1 260 ? 12.567 -26.876 1.865 1.00 93.50 260 PHE A CA 1
ATOM 2015 C C . PHE A 1 260 ? 13.590 -26.582 2.959 1.00 93.50 260 PHE A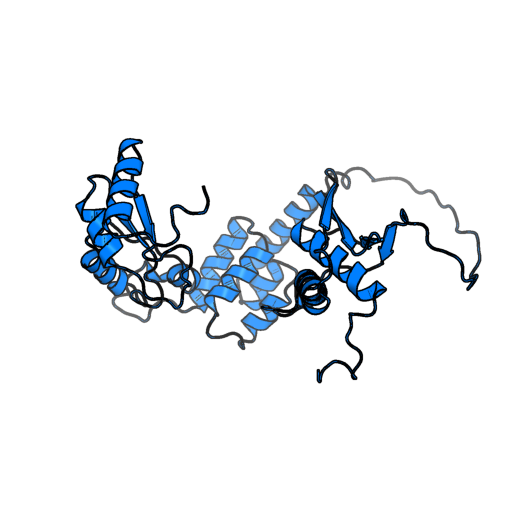 C 1
ATOM 2017 O O . PHE A 1 260 ? 13.217 -26.269 4.091 1.00 93.50 260 PHE A O 1
ATOM 2024 N N . SER A 1 261 ? 14.870 -26.600 2.596 1.00 92.25 261 SER A N 1
ATOM 2025 C CA . SER A 1 261 ? 15.977 -26.105 3.417 1.00 92.25 261 SER A CA 1
ATOM 2026 C C . SER A 1 261 ? 16.710 -25.015 2.644 1.00 92.25 261 SER A C 1
ATOM 2028 O O . SER A 1 261 ? 17.010 -25.199 1.472 1.00 92.25 261 SER A O 1
ATOM 2030 N N . THR A 1 262 ? 16.947 -23.850 3.249 1.00 92.88 262 THR A N 1
ATOM 2031 C CA . THR A 1 262 ? 17.594 -22.716 2.563 1.00 92.88 262 THR A CA 1
ATOM 2032 C C . THR A 1 262 ? 18.839 -22.285 3.313 1.00 92.88 262 THR A C 1
ATOM 2034 O O . THR A 1 262 ? 18.763 -21.994 4.506 1.00 92.88 262 THR A O 1
ATOM 2037 N N . THR A 1 263 ? 19.942 -22.176 2.583 1.00 89.12 263 THR A N 1
ATOM 2038 C CA . THR A 1 263 ? 21.222 -21.664 3.065 1.00 89.12 263 THR A CA 1
ATOM 2039 C C . THR A 1 263 ? 21.439 -20.256 2.525 1.00 89.12 263 THR A C 1
ATOM 2041 O O . THR A 1 263 ? 21.140 -19.967 1.363 1.00 89.12 263 THR A O 1
ATOM 2044 N N . THR A 1 264 ? 21.961 -19.380 3.379 1.00 90.88 264 THR A N 1
ATOM 2045 C CA . THR A 1 264 ? 22.347 -18.016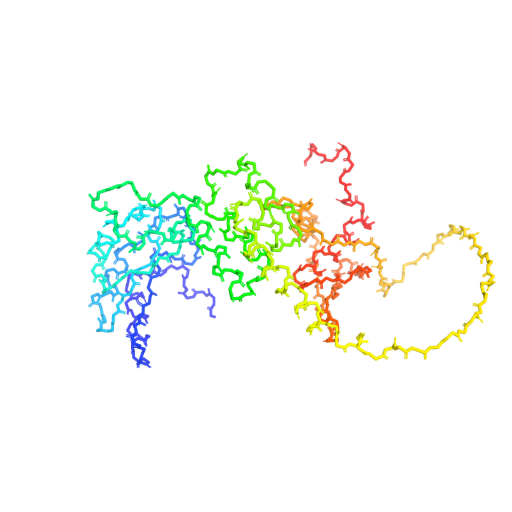 3.018 1.00 90.88 264 THR A CA 1
ATOM 2046 C C . THR A 1 264 ? 23.863 -17.927 3.007 1.00 90.88 264 THR A C 1
ATOM 2048 O O . THR A 1 264 ? 24.498 -18.221 4.020 1.00 90.88 264 THR A O 1
ATOM 2051 N N . ASP A 1 265 ? 24.425 -17.484 1.892 1.00 85.25 265 ASP A N 1
ATOM 2052 C CA . ASP A 1 265 ? 25.813 -17.048 1.834 1.00 85.25 265 ASP A CA 1
ATOM 2053 C C . ASP A 1 265 ? 25.892 -15.615 2.384 1.00 85.25 265 ASP A C 1
ATOM 2055 O O . ASP A 1 265 ? 25.247 -14.697 1.869 1.00 85.25 265 ASP A O 1
ATOM 2059 N N . LYS A 1 266 ? 26.619 -15.440 3.492 1.00 78.44 266 LYS A N 1
ATOM 2060 C CA . LYS A 1 266 ? 26.702 -14.163 4.214 1.00 78.44 266 LYS A CA 1
ATOM 2061 C C . LYS A 1 266 ? 27.558 -13.135 3.480 1.00 78.44 266 LYS A C 1
ATOM 2063 O O . LYS A 1 266 ? 27.264 -11.947 3.606 1.00 78.44 266 LYS A O 1
ATOM 2068 N N . ASP A 1 267 ? 28.539 -13.588 2.706 1.00 75.31 267 ASP A N 1
ATOM 2069 C CA . ASP A 1 267 ? 29.499 -12.712 2.038 1.00 75.31 267 ASP A CA 1
ATOM 2070 C C . ASP A 1 267 ? 28.869 -12.114 0.780 1.00 75.31 267 ASP A C 1
ATOM 2072 O O . ASP A 1 267 ? 28.865 -10.900 0.586 1.00 75.31 267 ASP A O 1
ATOM 2076 N N . SER A 1 268 ? 28.216 -12.954 -0.028 1.00 78.12 268 SER A N 1
ATOM 2077 C CA . SER A 1 268 ? 27.528 -12.511 -1.248 1.00 78.12 268 SER A CA 1
ATOM 2078 C C . SER A 1 268 ? 26.072 -12.071 -1.026 1.00 78.12 268 SER A C 1
ATOM 2080 O O . SER A 1 268 ? 25.430 -11.561 -1.947 1.00 78.12 268 SER A O 1
ATOM 2082 N N . ARG A 1 269 ? 25.518 -12.267 0.182 1.00 83.94 269 ARG A N 1
ATOM 2083 C CA . ARG A 1 269 ? 24.087 -12.073 0.514 1.00 83.94 269 ARG A CA 1
ATOM 2084 C C . ARG A 1 269 ? 23.144 -12.830 -0.435 1.00 83.94 269 ARG A C 1
ATOM 2086 O O . ARG A 1 269 ? 22.023 -12.383 -0.696 1.00 83.94 269 ARG A O 1
ATOM 2093 N N . THR A 1 270 ? 23.591 -13.974 -0.951 1.00 89.00 270 THR A N 1
ATOM 2094 C CA . THR A 1 270 ? 22.817 -14.819 -1.866 1.00 89.00 270 THR A CA 1
ATOM 2095 C C . THR A 1 270 ? 22.214 -16.032 -1.164 1.00 89.00 270 THR A C 1
ATOM 2097 O O . THR A 1 270 ? 22.606 -16.413 -0.061 1.00 89.00 270 THR A O 1
ATOM 2100 N N . PHE A 1 271 ? 21.200 -16.624 -1.794 1.00 92.38 271 PHE A N 1
ATOM 2101 C CA . PHE A 1 271 ? 20.415 -17.715 -1.228 1.00 92.38 271 PHE A CA 1
ATOM 2102 C C . PHE A 1 271 ? 20.426 -18.932 -2.151 1.00 92.38 271 PHE A C 1
ATOM 2104 O O . PHE A 1 271 ? 20.198 -18.801 -3.357 1.00 92.38 271 PHE A O 1
ATOM 2111 N N . TYR A 1 272 ? 20.589 -20.108 -1.551 1.00 91.50 272 TYR A N 1
ATOM 2112 C CA . TYR A 1 272 ? 20.409 -21.409 -2.191 1.00 91.50 272 TYR A CA 1
ATOM 2113 C C . TYR A 1 272 ? 19.371 -22.207 -1.421 1.00 91.50 272 TYR A C 1
ATOM 2115 O O . TYR A 1 272 ? 19.382 -22.219 -0.190 1.00 91.50 272 TYR A O 1
ATOM 2123 N N . SER A 1 273 ? 18.462 -22.863 -2.132 1.00 94.94 273 SER A N 1
ATOM 2124 C CA . SER A 1 273 ? 17.442 -23.702 -1.516 1.00 94.94 273 SER A CA 1
ATOM 2125 C C . SER A 1 273 ? 17.525 -25.117 -2.054 1.00 94.94 273 SER A C 1
ATOM 2127 O O . SER A 1 273 ? 17.792 -25.336 -3.233 1.00 94.94 273 SER A O 1
ATOM 2129 N N . ILE A 1 274 ? 17.274 -26.067 -1.166 1.00 95.44 274 ILE A N 1
ATOM 2130 C CA . ILE A 1 274 ? 17.144 -27.481 -1.465 1.00 95.44 274 ILE A CA 1
ATOM 2131 C C . ILE A 1 274 ? 15.689 -27.847 -1.214 1.00 95.44 274 ILE A C 1
ATOM 2133 O O . ILE A 1 274 ? 15.183 -27.651 -0.105 1.00 95.44 274 ILE A O 1
ATOM 2137 N N . VAL A 1 275 ? 15.026 -28.387 -2.233 1.00 95.25 275 VAL A N 1
ATOM 2138 C CA . VAL A 1 275 ? 13.707 -29.003 -2.089 1.00 95.25 275 VAL A CA 1
ATOM 2139 C C . VAL A 1 275 ? 13.872 -30.513 -1.988 1.00 95.25 275 VAL A C 1
ATOM 2141 O O . VAL A 1 275 ? 14.586 -31.112 -2.786 1.00 95.25 275 VAL A O 1
ATOM 2144 N N . THR A 1 276 ? 13.232 -31.128 -0.998 1.00 92.31 276 THR A N 1
ATOM 2145 C CA . THR A 1 276 ? 13.152 -32.586 -0.878 1.00 92.31 276 THR A CA 1
ATOM 2146 C C . THR A 1 276 ? 11.757 -33.023 -1.288 1.00 92.31 276 THR A C 1
ATOM 2148 O O . THR A 1 276 ? 10.766 -32.595 -0.688 1.00 92.31 276 THR A O 1
ATOM 2151 N N . PHE A 1 277 ? 11.680 -33.854 -2.319 1.00 89.94 277 PHE A N 1
ATOM 2152 C CA . PHE A 1 277 ? 10.439 -34.391 -2.854 1.00 89.94 277 PHE A CA 1
ATOM 2153 C C . PHE A 1 277 ? 10.630 -35.877 -3.156 1.00 89.94 277 PHE A C 1
ATOM 2155 O O . PHE A 1 277 ? 11.587 -36.252 -3.826 1.00 89.94 277 PHE A O 1
ATOM 2162 N N . ASP A 1 278 ? 9.740 -36.704 -2.604 1.00 85.44 278 ASP A N 1
ATOM 2163 C CA . ASP A 1 278 ? 9.785 -38.169 -2.708 1.00 85.44 278 ASP A CA 1
ATOM 2164 C C . ASP A 1 278 ? 11.142 -38.793 -2.311 1.00 85.44 278 ASP A C 1
ATOM 2166 O O . ASP A 1 278 ? 11.661 -39.711 -2.934 1.00 85.44 278 ASP A O 1
ATOM 2170 N N . GLY A 1 279 ? 11.772 -38.232 -1.272 1.00 82.38 279 GLY A N 1
ATOM 2171 C CA . GLY A 1 279 ? 13.086 -38.672 -0.788 1.00 82.38 279 GLY A CA 1
ATOM 2172 C C . GLY A 1 279 ? 14.281 -38.209 -1.629 1.00 82.38 279 GLY A C 1
ATOM 2173 O O . GLY A 1 279 ? 15.411 -38.402 -1.197 1.00 82.38 279 GLY A O 1
ATOM 2174 N N . VAL A 1 280 ? 14.058 -37.547 -2.768 1.00 89.12 280 VAL A N 1
ATOM 2175 C CA . VAL A 1 280 ? 15.118 -36.989 -3.621 1.00 89.12 280 VAL A CA 1
ATOM 2176 C C . VAL A 1 280 ? 15.285 -35.497 -3.347 1.00 89.12 280 VAL A C 1
ATOM 2178 O O . VAL A 1 280 ? 14.306 -34.772 -3.134 1.00 89.12 280 VAL A O 1
ATOM 2181 N N . ARG A 1 281 ? 16.533 -35.020 -3.340 1.00 93.81 281 ARG A N 1
ATOM 2182 C CA . ARG A 1 281 ? 16.870 -33.617 -3.072 1.00 93.81 281 ARG A CA 1
ATOM 2183 C C . ARG A 1 281 ? 17.256 -32.901 -4.357 1.00 93.81 281 ARG A C 1
ATOM 2185 O O . ARG A 1 281 ? 18.108 -33.379 -5.098 1.00 93.81 281 ARG A O 1
ATOM 2192 N N . TYR A 1 282 ? 16.692 -31.718 -4.572 1.00 94.38 282 TYR A N 1
ATOM 2193 C CA . TYR A 1 282 ? 16.934 -30.898 -5.756 1.00 94.38 282 TYR A CA 1
ATOM 2194 C C . TYR A 1 282 ? 17.395 -29.498 -5.369 1.00 94.38 282 TYR A C 1
ATOM 2196 O O . TYR A 1 282 ? 16.846 -28.887 -4.450 1.00 94.38 282 TYR A O 1
ATOM 2204 N N . SER A 1 283 ? 18.375 -28.975 -6.097 1.00 94.44 283 SER A N 1
ATOM 2205 C CA . SER A 1 283 ? 18.911 -27.626 -5.927 1.00 94.44 283 SER A CA 1
ATOM 2206 C C . SER A 1 283 ? 19.235 -26.991 -7.281 1.00 94.44 283 SER A C 1
ATOM 2208 O O . SER A 1 283 ? 19.093 -27.598 -8.345 1.00 94.44 283 SER A O 1
ATOM 2210 N N . HIS A 1 284 ? 19.654 -25.735 -7.243 1.00 93.81 284 HIS A N 1
ATOM 2211 C CA . HIS A 1 284 ? 19.885 -24.891 -8.404 1.00 93.81 284 HIS A CA 1
ATOM 2212 C C . HIS A 1 284 ? 21.312 -24.330 -8.395 1.00 93.81 284 HIS A C 1
ATOM 2214 O O . HIS A 1 284 ? 21.836 -23.952 -7.348 1.00 93.81 284 HIS A O 1
ATOM 2220 N N . LYS A 1 285 ? 21.946 -24.261 -9.572 1.00 87.44 285 LYS A N 1
ATOM 2221 C CA . LYS A 1 285 ? 23.339 -23.801 -9.721 1.00 87.44 285 LYS A CA 1
ATOM 2222 C C . LYS A 1 285 ? 23.503 -22.296 -9.489 1.00 87.44 285 LYS A C 1
ATOM 2224 O O . LYS A 1 285 ? 24.557 -21.861 -9.040 1.00 87.44 285 LYS A O 1
ATOM 2229 N N . PHE A 1 286 ? 22.484 -21.500 -9.817 1.00 86.56 286 PHE A N 1
ATOM 2230 C CA . PHE A 1 286 ? 22.591 -20.041 -9.802 1.00 86.56 286 PHE A CA 1
ATOM 2231 C C . PHE A 1 286 ? 22.082 -19.434 -8.485 1.00 86.56 286 PHE A C 1
ATOM 2233 O O . PHE A 1 286 ? 20.990 -19.798 -8.041 1.00 86.56 286 PHE A O 1
ATOM 2240 N N . PRO A 1 287 ? 22.814 -18.489 -7.870 1.00 87.38 287 PRO A N 1
ATOM 2241 C CA . PRO A 1 287 ? 22.406 -17.856 -6.619 1.00 87.38 287 PRO A CA 1
ATOM 2242 C C . PRO A 1 287 ? 21.122 -17.034 -6.772 1.00 87.38 287 PRO A C 1
ATOM 2244 O O . PRO A 1 287 ? 20.899 -16.365 -7.780 1.00 87.38 287 PRO A O 1
ATOM 2247 N N . SER A 1 288 ? 20.285 -17.030 -5.733 1.00 87.56 288 SER A N 1
ATOM 2248 C CA . SER A 1 288 ? 19.054 -16.231 -5.692 1.00 87.56 288 SER A CA 1
ATOM 2249 C C . SER A 1 288 ? 19.184 -14.992 -4.808 1.00 87.56 288 SER A C 1
ATOM 2251 O O . SER A 1 288 ? 19.864 -15.009 -3.788 1.00 87.56 288 SER A O 1
ATOM 2253 N N . LYS A 1 289 ? 18.451 -13.924 -5.155 1.00 86.25 289 LYS A N 1
ATOM 2254 C CA . LYS A 1 289 ? 18.422 -12.644 -4.410 1.00 86.25 289 LYS A CA 1
ATOM 2255 C C . LYS A 1 289 ? 17.596 -12.685 -3.114 1.00 86.25 289 LYS A C 1
ATOM 2257 O O . LYS A 1 289 ? 17.598 -11.731 -2.347 1.00 86.25 289 LYS A O 1
ATOM 2262 N N . SER A 1 290 ? 16.818 -13.746 -2.893 1.00 91.06 290 SER A N 1
ATOM 2263 C CA . SER A 1 290 ? 16.015 -13.926 -1.678 1.00 91.06 290 SER A CA 1
ATOM 2264 C C . SER A 1 290 ? 15.730 -15.401 -1.414 1.00 91.06 290 SER A C 1
ATOM 2266 O O . SER A 1 290 ? 15.657 -16.194 -2.356 1.00 91.06 290 SER A O 1
ATOM 2268 N N . LYS A 1 291 ? 15.446 -15.749 -0.150 1.00 91.81 291 LYS A N 1
ATOM 2269 C CA . LYS A 1 291 ? 14.957 -17.084 0.239 1.00 91.81 291 LYS A CA 1
ATOM 2270 C C . LYS A 1 291 ? 13.755 -17.531 -0.599 1.00 91.81 291 LYS A C 1
ATOM 2272 O O . LYS A 1 291 ? 13.719 -18.659 -1.075 1.00 91.81 291 LYS A O 1
ATOM 2277 N N . LYS A 1 292 ? 12.791 -16.633 -0.833 1.00 92.00 292 LYS A N 1
ATOM 2278 C CA . LYS A 1 292 ? 11.595 -16.938 -1.631 1.00 92.00 292 LYS A CA 1
ATOM 2279 C C . LYS A 1 292 ? 11.954 -17.334 -3.065 1.00 92.00 292 LYS A C 1
ATOM 2281 O O . LYS A 1 292 ? 11.320 -18.226 -3.610 1.00 92.00 292 LYS A O 1
ATOM 2286 N N . PHE A 1 293 ? 12.931 -16.671 -3.683 1.00 92.94 293 PHE A N 1
ATOM 2287 C CA . PHE A 1 293 ? 13.348 -16.983 -5.056 1.00 92.94 293 PHE A CA 1
ATOM 2288 C C . PHE A 1 293 ? 14.189 -18.257 -5.117 1.00 92.94 293 PHE A C 1
ATOM 2290 O O . PHE A 1 293 ? 14.004 -19.040 -6.040 1.00 92.94 293 PHE A O 1
ATOM 2297 N N . ALA A 1 294 ? 15.008 -18.510 -4.095 1.00 92.19 294 ALA A N 1
ATOM 2298 C CA . ALA A 1 294 ? 15.755 -19.756 -3.974 1.00 92.19 294 ALA A CA 1
ATOM 2299 C C . ALA A 1 294 ? 14.810 -20.967 -3.901 1.00 92.19 294 ALA A C 1
ATOM 2301 O O . ALA A 1 294 ? 14.969 -21.931 -4.641 1.00 92.19 294 ALA A O 1
ATOM 2302 N N . GLU A 1 295 ? 13.753 -20.895 -3.084 1.00 95.56 295 GLU A N 1
ATOM 2303 C CA . GLU A 1 295 ? 12.745 -21.964 -3.000 1.00 95.56 295 GLU A CA 1
ATOM 2304 C C . GLU A 1 295 ? 12.002 -22.182 -4.333 1.00 95.56 295 GLU A C 1
ATOM 2306 O O . GLU A 1 295 ? 11.655 -23.313 -4.676 1.00 95.56 295 GLU A O 1
ATOM 2311 N N . GLN A 1 296 ? 11.766 -21.117 -5.106 1.00 95.44 296 GLN A N 1
ATOM 2312 C CA . GLN A 1 296 ? 11.170 -21.222 -6.444 1.00 95.44 296 GLN A CA 1
ATOM 2313 C C . GLN A 1 296 ? 12.137 -21.871 -7.442 1.00 95.44 296 GLN A C 1
ATOM 2315 O O . GLN A 1 296 ? 11.723 -22.745 -8.196 1.00 95.44 296 GLN A O 1
ATOM 2320 N N . ALA A 1 297 ? 13.420 -21.502 -7.414 1.00 92.19 297 ALA A N 1
ATOM 2321 C CA . ALA A 1 297 ? 14.450 -22.093 -8.267 1.00 92.19 297 ALA A CA 1
ATOM 2322 C C . ALA A 1 297 ? 14.672 -23.581 -7.951 1.00 92.19 297 ALA A C 1
ATOM 2324 O O . ALA A 1 297 ? 14.769 -24.394 -8.866 1.00 92.19 297 ALA A O 1
ATOM 2325 N N . ALA A 1 298 ? 14.658 -23.960 -6.670 1.00 94.94 298 ALA A N 1
ATOM 2326 C CA . ALA A 1 298 ? 14.712 -25.359 -6.248 1.00 94.94 298 ALA A CA 1
ATOM 2327 C C . ALA A 1 298 ? 13.477 -26.146 -6.713 1.00 94.94 298 ALA A C 1
ATOM 2329 O O . ALA A 1 298 ? 13.601 -27.251 -7.237 1.00 94.94 298 ALA A O 1
ATOM 2330 N N . SER A 1 299 ? 12.282 -25.555 -6.590 1.00 95.12 299 SER A N 1
ATOM 2331 C CA . SER A 1 299 ? 11.042 -26.166 -7.095 1.00 95.12 299 SER A CA 1
ATOM 2332 C C . SER A 1 299 ? 11.080 -26.353 -8.614 1.00 95.12 299 SER A C 1
ATOM 2334 O O . SER A 1 299 ? 10.643 -27.384 -9.112 1.00 95.12 299 SER A O 1
ATOM 2336 N N . LEU A 1 300 ? 11.636 -25.382 -9.346 1.00 93.44 300 LEU A N 1
ATOM 2337 C CA . LEU A 1 300 ? 11.831 -25.475 -10.790 1.00 93.44 300 LEU A CA 1
ATOM 2338 C C . LEU A 1 300 ? 12.808 -26.599 -11.146 1.00 93.44 300 LEU A C 1
ATOM 2340 O O . LEU A 1 300 ? 12.509 -27.382 -12.036 1.00 93.44 300 LEU A O 1
ATOM 2344 N N . ALA A 1 301 ? 13.922 -26.734 -10.421 1.00 90.81 301 ALA A N 1
ATOM 2345 C CA . ALA A 1 301 ? 14.851 -27.845 -10.616 1.00 90.81 301 ALA A CA 1
ATOM 2346 C C . ALA A 1 301 ? 14.150 -29.207 -10.441 1.00 90.81 301 ALA A C 1
ATOM 2348 O O . ALA A 1 301 ? 14.278 -30.089 -11.287 1.00 90.81 301 ALA A O 1
ATOM 2349 N N . CYS A 1 302 ? 13.342 -29.355 -9.390 1.00 93.62 302 CYS A N 1
ATOM 2350 C CA . CYS A 1 302 ? 12.549 -30.563 -9.168 1.00 93.62 302 CYS A CA 1
ATOM 2351 C C . CYS A 1 302 ? 11.577 -30.839 -10.331 1.00 93.62 302 CYS A C 1
ATOM 2353 O O . CYS A 1 302 ? 11.602 -31.923 -10.908 1.00 93.62 302 CYS A O 1
ATOM 2355 N N . LEU A 1 303 ? 10.773 -29.850 -10.734 1.00 92.00 303 LEU A N 1
ATOM 2356 C CA . LEU A 1 303 ? 9.804 -29.999 -11.827 1.00 92.00 303 LEU A CA 1
ATOM 2357 C C . LEU A 1 303 ? 10.467 -30.331 -13.169 1.00 92.00 303 LEU A C 1
ATOM 2359 O O . LEU A 1 303 ? 9.964 -31.187 -13.896 1.00 92.00 303 LEU A O 1
ATOM 2363 N N . THR A 1 304 ? 11.596 -29.690 -13.480 1.00 88.81 304 THR A N 1
ATOM 2364 C CA . THR A 1 304 ? 12.364 -29.945 -14.703 1.00 88.81 304 THR A CA 1
ATOM 2365 C C . THR A 1 304 ? 12.940 -31.357 -14.709 1.00 88.81 304 THR A C 1
ATOM 2367 O O . THR A 1 304 ? 12.847 -32.049 -15.719 1.00 88.81 304 THR A O 1
ATOM 2370 N N . HIS A 1 305 ? 13.494 -31.819 -13.583 1.00 89.81 305 HIS A N 1
ATOM 2371 C CA . HIS A 1 305 ? 14.017 -33.183 -13.481 1.00 89.81 305 HIS A CA 1
ATOM 2372 C C . HIS A 1 305 ? 12.912 -34.231 -13.663 1.00 89.81 305 HIS A C 1
ATOM 2374 O O . HIS A 1 305 ? 13.080 -35.192 -14.409 1.00 89.81 305 HIS A O 1
ATOM 2380 N N . LEU A 1 306 ? 11.753 -34.004 -13.039 1.00 87.81 306 LEU A N 1
ATOM 2381 C CA . LEU A 1 306 ? 10.581 -34.877 -13.144 1.00 87.81 306 LEU A CA 1
ATOM 2382 C C . LEU A 1 306 ? 9.840 -34.751 -14.486 1.00 87.81 306 LEU A C 1
ATOM 2384 O O . LEU A 1 306 ? 8.836 -35.430 -14.684 1.00 87.81 306 LEU A O 1
ATOM 2388 N N . LYS A 1 307 ? 10.306 -33.882 -15.397 1.00 87.12 307 LYS A N 1
ATOM 2389 C CA . LYS A 1 307 ? 9.665 -33.570 -16.687 1.00 87.12 307 LYS A CA 1
ATOM 2390 C C . LYS A 1 307 ? 8.207 -33.111 -16.553 1.00 87.12 307 LYS A C 1
ATOM 2392 O O . LYS A 1 307 ? 7.408 -33.286 -17.463 1.00 87.12 307 LYS A O 1
ATOM 2397 N N . LEU A 1 308 ? 7.879 -32.488 -15.423 1.00 83.44 308 LEU A N 1
ATOM 2398 C CA . LEU A 1 308 ? 6.580 -31.860 -15.161 1.00 83.44 308 LEU A CA 1
ATOM 2399 C C . LEU A 1 308 ? 6.537 -30.406 -15.655 1.00 83.44 308 LEU A C 1
ATOM 2401 O O . LEU A 1 308 ? 5.508 -29.741 -15.553 1.00 83.44 308 LEU A O 1
ATOM 2405 N N . TRP A 1 309 ? 7.672 -29.894 -16.138 1.00 77.69 309 TRP A N 1
ATOM 2406 C CA . TRP A 1 309 ? 7.819 -28.572 -16.732 1.00 77.69 309 TRP A CA 1
ATOM 2407 C C . TRP A 1 309 ? 9.046 -28.526 -17.670 1.00 77.69 309 TRP A C 1
ATOM 2409 O O . TRP A 1 309 ? 10.086 -29.078 -17.301 1.00 77.69 309 TRP A O 1
ATOM 2419 N N . PRO A 1 310 ? 8.984 -27.833 -18.828 1.00 65.44 310 PRO A N 1
ATOM 2420 C CA . PRO A 1 310 ? 7.791 -27.230 -19.429 1.00 65.44 310 PRO A CA 1
ATOM 2421 C C . PRO A 1 310 ? 6.801 -28.306 -19.895 1.00 65.44 310 PRO A C 1
ATOM 2423 O O . PRO A 1 310 ? 7.208 -29.388 -20.309 1.00 65.44 310 PRO A O 1
ATOM 2426 N N . PHE A 1 311 ? 5.499 -28.019 -19.812 1.00 68.19 311 PHE A N 1
ATOM 2427 C CA . PHE A 1 311 ? 4.468 -28.963 -20.252 1.00 68.19 311 PHE A CA 1
ATOM 2428 C C . PHE A 1 311 ? 4.648 -29.295 -21.737 1.00 68.19 311 PHE A C 1
ATOM 2430 O O . PHE A 1 311 ? 4.716 -28.392 -22.575 1.00 68.19 311 PHE A O 1
ATOM 2437 N N . THR A 1 312 ? 4.690 -30.584 -22.069 1.00 50.00 312 THR A N 1
ATOM 2438 C CA . THR A 1 312 ? 4.599 -31.030 -23.465 1.00 50.00 312 THR A CA 1
ATOM 2439 C C . THR A 1 312 ? 3.172 -30.789 -23.974 1.00 50.00 312 THR A C 1
ATOM 2441 O O . THR A 1 312 ? 2.217 -30.809 -23.195 1.00 50.00 312 THR A O 1
ATOM 2444 N N . GLU A 1 313 ? 2.999 -30.498 -25.270 1.00 44.91 313 GLU A N 1
ATOM 2445 C CA . GLU A 1 313 ? 1.724 -30.035 -25.862 1.00 44.91 313 GLU A CA 1
ATOM 2446 C C . GLU A 1 313 ? 0.514 -30.957 -25.607 1.00 44.91 313 GLU A C 1
ATOM 2448 O O . GLU A 1 313 ? -0.633 -30.526 -25.727 1.00 44.91 313 GLU A O 1
ATOM 2453 N N . THR A 1 314 ? 0.747 -32.198 -25.185 1.00 44.94 314 THR A N 1
ATOM 2454 C CA . THR A 1 314 ? -0.274 -33.187 -24.830 1.00 44.94 314 THR A CA 1
ATOM 2455 C C . THR A 1 314 ? -0.944 -32.972 -23.466 1.00 44.94 314 THR A C 1
ATOM 2457 O O . THR A 1 314 ? -2.049 -33.467 -23.272 1.00 44.94 314 THR A O 1
ATOM 2460 N N . GLU A 1 315 ? -0.358 -32.210 -22.534 1.00 47.06 315 GLU A N 1
ATOM 2461 C CA . GLU A 1 315 ? -0.880 -32.078 -21.154 1.00 47.06 315 GLU A CA 1
ATOM 2462 C C . GLU A 1 315 ? -1.727 -30.817 -20.900 1.00 47.06 315 GLU A C 1
ATOM 2464 O O . GLU A 1 315 ? -2.330 -30.676 -19.840 1.00 47.06 315 GLU A O 1
ATOM 2469 N N . LYS A 1 316 ? -1.855 -29.905 -21.874 1.00 41.06 316 LYS A N 1
ATOM 2470 C CA . LYS A 1 316 ? -2.672 -28.678 -21.730 1.00 41.06 316 LYS A CA 1
ATOM 2471 C C . LYS A 1 316 ? -4.196 -28.911 -21.747 1.00 41.06 316 LYS A C 1
ATOM 2473 O O . LYS A 1 316 ? -4.947 -27.945 -21.638 1.00 41.06 316 LYS A O 1
ATOM 2478 N N . LYS A 1 317 ? -4.667 -30.151 -21.927 1.00 34.47 317 LYS A N 1
ATOM 2479 C CA . LYS A 1 317 ? -6.094 -30.492 -22.118 1.00 34.47 317 LYS A CA 1
ATOM 2480 C C . LYS A 1 317 ? -6.667 -31.483 -21.091 1.00 34.47 317 LYS A C 1
ATOM 2482 O O . LYS A 1 317 ? -7.679 -32.117 -21.381 1.00 34.47 317 LYS A O 1
ATOM 2487 N N . SER A 1 318 ? -6.067 -31.637 -19.912 1.00 32.62 318 SER A N 1
ATOM 2488 C CA . SER A 1 318 ? -6.571 -32.557 -18.875 1.00 32.62 318 SER A CA 1
ATOM 2489 C C . SER A 1 318 ? -6.726 -31.888 -17.521 1.00 32.62 318 SER A C 1
ATOM 2491 O O . SER A 1 318 ? -5.766 -31.219 -17.084 1.00 32.62 318 SER A O 1
#